Protein AF-A0A016UMA3-F1 (afdb_monomer_lite)

pLDDT: mean 76.03, std 26.47, range [27.45, 98.5]

Foldseek 3Di:
DPPVVVVVVVVVVVVVVVVLVVLLVLQVVVVPPDDDDDDDDDDDDDPPVVVVVVVVPPPPPPDDPDDQLVLLLVLQQQLLLLLLVPQAPDDPVRSPDDRRLDSDALVSAAADDLVPDSQDDPSNLVSLLVSCVSDDCSVVDDPVLNVQLSSLLSVLCQQLVQLVNCLVRNVVQCWRATSNRYIYRCVVHDDLLPDPPSCVVDPDPVSSVSSNSPRVVVSCSVPVGNVVSSVVVDDSSRSSVVSSVSSVVSSVVVVVVVVPPDDPPPDDDDDD

Radius of gyration: 23.43 Å; chains: 1; bounding box: 52×80×70 Å

Secondary structure (DSSP, 8-state):
--HHHHHHHHHHHHHHHHHHHHHHHHHHTTSS--------------TTHHHHHHHTT-----S----HHHHHHHHHHHHHHHHHHHHS---GGGSSSS--SS---GGG-EE--TTT--SS-HHHHHHHHHHHHTSTTGGGS-HHHHHHHHHHHHHHIIIIIHHHHIIIIIGGGTEEE-TTSEEEE-SSPPP-S-STTGGGGSSSHHHHHHHHHHHHHHHHHIIIIIHHHHHHT--HHHHHHHHHHHHHHHHHHHHHHHHTT-----------

Structure (mmCIF, N/CA/C/O backbone):
data_AF-A0A016UMA3-F1
#
_entry.id   AF-A0A016UMA3-F1
#
loop_
_atom_site.group_PDB
_atom_site.id
_atom_site.type_symbol
_atom_site.label_atom_id
_atom_site.label_alt_id
_atom_site.label_comp_id
_atom_site.label_asym_id
_atom_site.label_entity_id
_atom_site.label_seq_id
_atom_site.pdbx_PDB_ins_code
_atom_site.Cartn_x
_atom_site.Cartn_y
_atom_site.Cartn_z
_atom_site.occupancy
_atom_site.B_iso_or_equiv
_atom_site.auth_seq_id
_atom_site.auth_comp_id
_atom_site.auth_asym_id
_atom_site.auth_atom_id
_atom_site.pdbx_PDB_model_num
ATOM 1 N N . MET A 1 1 ? 31.384 5.275 41.771 1.00 42.62 1 MET A N 1
ATOM 2 C CA . MET A 1 1 ? 31.195 4.735 40.400 1.00 42.62 1 MET A CA 1
ATOM 3 C C . MET A 1 1 ? 29.735 4.432 40.003 1.00 42.62 1 MET A C 1
ATOM 5 O O . MET A 1 1 ? 29.511 4.098 38.849 1.00 42.62 1 MET A O 1
ATOM 9 N N . SER A 1 2 ? 28.726 4.598 40.877 1.00 45.66 2 SER A N 1
ATOM 10 C CA . SER A 1 2 ? 27.315 4.258 40.563 1.00 45.66 2 SER A CA 1
ATOM 11 C C . SER A 1 2 ? 26.520 5.372 39.838 1.00 45.66 2 SER A C 1
ATOM 13 O O . SER A 1 2 ? 25.690 5.102 38.975 1.00 45.66 2 SER A O 1
ATOM 15 N N . VAL A 1 3 ? 26.831 6.648 40.094 1.00 40.28 3 VAL A N 1
ATOM 16 C CA . VAL A 1 3 ? 26.036 7.798 39.600 1.00 40.28 3 VAL A CA 1
ATOM 17 C C . VAL A 1 3 ? 26.222 8.074 38.093 1.00 40.28 3 VAL A C 1
ATOM 19 O O . VAL A 1 3 ? 25.309 8.548 37.415 1.00 40.28 3 VAL A O 1
ATOM 22 N N . VAL A 1 4 ? 27.379 7.711 37.529 1.00 39.84 4 VAL A N 1
ATOM 23 C CA . VAL A 1 4 ? 27.706 7.945 36.106 1.00 39.84 4 VAL A CA 1
ATOM 24 C C . VAL A 1 4 ? 26.956 6.977 35.176 1.00 39.84 4 VAL A C 1
ATOM 26 O O . VAL A 1 4 ? 26.530 7.372 34.096 1.00 39.84 4 VAL A O 1
ATOM 29 N N . ARG A 1 5 ? 26.691 5.735 35.612 1.00 37.16 5 ARG A N 1
ATOM 30 C CA . ARG A 1 5 ? 25.906 4.760 34.825 1.00 37.16 5 ARG A CA 1
ATOM 31 C C . ARG A 1 5 ? 24.424 5.134 34.730 1.00 37.16 5 ARG A C 1
ATOM 33 O O . ARG A 1 5 ? 23.820 4.960 33.676 1.00 37.16 5 ARG A O 1
ATOM 40 N N . SER A 1 6 ? 23.853 5.699 35.796 1.00 38.19 6 SER A N 1
ATOM 41 C CA . SER A 1 6 ? 22.431 6.074 35.838 1.00 38.19 6 SER A CA 1
ATOM 42 C C . SER A 1 6 ? 22.106 7.249 34.899 1.00 38.19 6 SER A C 1
ATOM 44 O O . SER A 1 6 ? 21.105 7.242 34.185 1.00 38.19 6 SER A O 1
ATOM 46 N N . THR A 1 7 ? 23.013 8.226 34.796 1.00 38.81 7 THR A N 1
ATOM 47 C CA . THR A 1 7 ? 22.862 9.370 33.878 1.00 38.81 7 THR A CA 1
ATOM 48 C C . THR A 1 7 ? 23.084 8.999 32.407 1.00 38.81 7 THR A C 1
ATOM 50 O O . THR A 1 7 ? 22.496 9.624 31.524 1.00 38.81 7 THR A O 1
ATOM 53 N N . GLN A 1 8 ? 23.880 7.964 32.125 1.00 36.56 8 GLN A N 1
ATOM 54 C CA . GLN A 1 8 ? 24.120 7.460 30.770 1.00 36.56 8 GLN A CA 1
ATOM 55 C C . GLN A 1 8 ? 22.918 6.660 30.232 1.00 36.56 8 GLN A C 1
ATOM 57 O O . GLN A 1 8 ? 22.474 6.914 29.113 1.00 36.56 8 GLN A O 1
ATOM 62 N N . MET A 1 9 ? 22.301 5.824 31.076 1.00 33.78 9 MET A N 1
ATOM 63 C CA . MET A 1 9 ? 21.055 5.097 30.773 1.00 33.78 9 MET A CA 1
ATOM 64 C C . MET A 1 9 ? 19.867 6.043 30.521 1.00 33.78 9 MET A C 1
ATOM 66 O O . MET A 1 9 ? 19.073 5.836 29.600 1.00 33.78 9 MET A O 1
ATOM 70 N N . LEU A 1 10 ? 19.760 7.135 31.290 1.00 34.38 10 LEU A N 1
ATOM 71 C CA . LEU A 1 10 ? 18.706 8.140 31.102 1.00 34.38 10 LEU A CA 1
ATOM 72 C C . LEU A 1 10 ? 18.890 8.929 29.791 1.00 34.38 10 LEU A C 1
ATOM 74 O O . LEU A 1 10 ? 17.914 9.237 29.100 1.00 34.38 10 LEU A O 1
ATOM 78 N N . LYS A 1 11 ? 20.142 9.213 29.403 1.00 35.34 11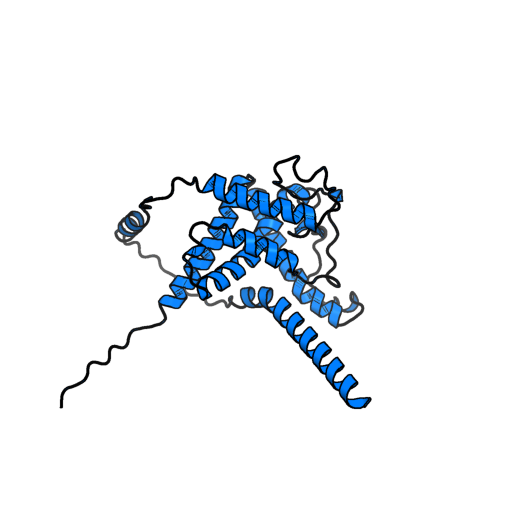 LYS A N 1
ATOM 79 C CA . LYS A 1 11 ? 20.474 9.860 28.122 1.00 35.34 11 LYS A CA 1
ATOM 80 C C . LYS A 1 11 ? 20.190 8.950 26.925 1.00 35.34 11 LYS A C 1
ATOM 82 O O . LYS A 1 11 ? 19.671 9.444 25.925 1.00 35.34 11 LYS A O 1
ATOM 87 N N . GLU A 1 12 ? 20.457 7.647 27.021 1.00 35.66 12 GLU A N 1
ATOM 88 C CA . GLU A 1 12 ? 20.112 6.674 25.970 1.00 35.66 12 GLU A CA 1
ATOM 89 C C . GLU A 1 12 ? 18.598 6.507 25.808 1.00 35.66 12 GLU A C 1
ATOM 91 O O . GLU A 1 12 ? 18.098 6.616 24.689 1.00 35.66 12 GLU A O 1
ATOM 96 N N . SER A 1 13 ? 17.851 6.395 26.911 1.00 30.11 13 SER A N 1
ATOM 97 C CA . SER A 1 13 ? 16.380 6.340 26.899 1.00 30.11 13 SER A CA 1
ATOM 98 C C . SER A 1 13 ? 15.750 7.596 26.274 1.00 30.11 13 SER A C 1
ATOM 100 O O . SER A 1 13 ? 14.848 7.514 25.435 1.00 30.11 13 SER A O 1
ATOM 102 N N . THR A 1 14 ? 16.292 8.780 26.581 1.00 32.16 14 THR A N 1
ATOM 103 C CA . THR A 1 14 ? 15.822 10.054 26.007 1.00 32.16 14 THR A CA 1
ATOM 104 C C . THR A 1 14 ? 16.167 10.179 24.515 1.00 32.16 14 THR A C 1
ATOM 106 O O . THR A 1 14 ? 15.365 10.679 23.724 1.00 32.16 14 THR A O 1
ATOM 109 N N . ARG A 1 15 ? 17.337 9.679 24.092 1.00 31.75 15 ARG A N 1
ATOM 110 C CA . ARG A 1 1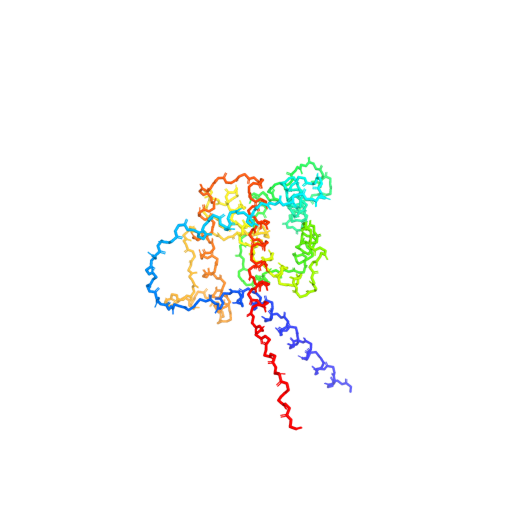5 ? 17.773 9.669 22.684 1.00 31.75 15 ARG A CA 1
ATOM 111 C C . ARG A 1 15 ? 16.980 8.662 21.844 1.00 31.75 15 ARG A C 1
ATOM 113 O O . ARG A 1 15 ? 16.715 8.920 20.671 1.00 31.75 15 ARG A O 1
ATOM 120 N N . GLN A 1 16 ? 16.560 7.553 22.448 1.00 33.19 16 GLN A N 1
ATOM 121 C CA . GLN A 1 16 ? 15.709 6.544 21.822 1.00 33.19 16 GLN A CA 1
ATOM 122 C C . GLN A 1 16 ? 14.257 7.029 21.698 1.00 33.19 16 GLN A C 1
ATOM 124 O O . GLN A 1 16 ? 13.662 6.856 20.636 1.00 33.19 16 GLN A O 1
ATOM 129 N N . ARG A 1 17 ? 13.735 7.757 22.701 1.00 31.14 17 ARG A N 1
ATOM 130 C CA . ARG A 1 17 ? 12.438 8.458 22.616 1.00 31.14 17 ARG A CA 1
ATOM 131 C C . ARG A 1 17 ? 12.413 9.536 21.526 1.00 31.14 17 ARG A C 1
ATOM 133 O O . ARG A 1 17 ? 11.465 9.563 20.749 1.00 31.14 17 ARG A O 1
ATOM 140 N N . ARG A 1 18 ? 13.466 10.358 21.392 1.00 30.45 18 ARG A N 1
ATOM 141 C CA . ARG A 1 18 ? 13.566 11.358 20.303 1.00 30.45 18 ARG A CA 1
ATOM 142 C C . ARG A 1 18 ? 13.592 10.713 18.908 1.00 30.45 18 ARG A C 1
ATOM 144 O O . ARG A 1 18 ? 12.832 11.118 18.043 1.00 30.45 18 ARG A O 1
ATOM 151 N N . ARG A 1 19 ? 14.343 9.618 18.722 1.00 32.72 19 ARG A N 1
ATOM 152 C CA . ARG A 1 19 ? 14.365 8.843 17.458 1.00 32.72 19 ARG A CA 1
ATOM 153 C C . ARG A 1 19 ? 13.052 8.120 17.121 1.00 32.72 19 ARG A C 1
ATOM 155 O O . ARG A 1 19 ? 12.904 7.647 15.993 1.00 32.72 19 ARG A O 1
ATOM 162 N N . SER A 1 20 ? 12.158 7.950 18.095 1.00 31.23 20 SER A N 1
ATOM 163 C CA . SER A 1 20 ? 10.817 7.387 17.895 1.00 31.23 20 SER A CA 1
ATOM 164 C C . SER A 1 20 ? 9.811 8.478 17.515 1.00 31.23 20 SER A C 1
ATOM 166 O O . SER A 1 20 ? 8.952 8.238 16.674 1.00 31.23 20 SER A O 1
ATOM 168 N N . ALA A 1 21 ? 9.960 9.685 18.075 1.00 30.83 21 ALA A N 1
ATOM 169 C CA . ALA A 1 21 ? 9.167 10.859 17.707 1.00 30.83 21 ALA A CA 1
ATOM 170 C C . ALA A 1 21 ? 9.443 11.314 16.259 1.00 30.83 21 ALA A C 1
ATOM 172 O O . ALA A 1 21 ? 8.498 11.511 15.500 1.00 30.83 21 ALA A O 1
ATOM 173 N N . ASP A 1 22 ? 10.712 11.333 15.834 1.00 30.27 22 ASP A N 1
ATOM 174 C CA . ASP A 1 22 ? 11.101 11.672 14.450 1.00 30.27 22 ASP A CA 1
ATOM 175 C C . ASP A 1 22 ? 10.595 10.645 13.409 1.00 30.27 22 ASP A C 1
ATOM 177 O O . ASP A 1 22 ? 10.436 10.954 12.232 1.00 30.27 22 ASP A O 1
ATOM 181 N N . ARG A 1 23 ? 10.313 9.397 13.821 1.00 37.78 23 ARG A N 1
ATOM 182 C CA . ARG A 1 23 ? 9.737 8.361 12.938 1.00 37.78 23 ARG A CA 1
ATOM 183 C C . ARG A 1 23 ? 8.236 8.509 12.732 1.00 37.78 23 ARG A C 1
ATOM 185 O O . ARG A 1 23 ? 7.739 8.141 11.673 1.00 37.78 23 ARG A O 1
ATOM 192 N N . CYS A 1 24 ? 7.533 9.045 13.727 1.00 31.95 24 CYS A N 1
ATOM 193 C CA . CYS A 1 24 ? 6.121 9.398 13.603 1.00 31.95 24 CYS A CA 1
ATOM 194 C C . CYS A 1 24 ? 5.944 10.689 12.774 1.00 31.95 24 CYS A C 1
ATOM 196 O O . CYS A 1 24 ? 4.949 10.841 12.063 1.00 31.95 24 CYS A O 1
ATOM 198 N N . SER A 1 25 ? 6.936 11.594 12.798 1.00 29.94 25 SER A N 1
ATOM 199 C CA . SER A 1 25 ? 6.887 12.849 12.031 1.00 29.94 25 SER A CA 1
ATOM 200 C C . SER A 1 25 ? 6.993 12.636 10.521 1.00 29.94 25 SER A C 1
ATOM 202 O O . SER A 1 25 ? 6.286 13.304 9.790 1.00 29.94 25 SER A O 1
ATOM 204 N N . LEU A 1 26 ? 7.749 11.649 10.028 1.00 38.94 26 LEU A N 1
ATOM 205 C CA . LEU A 1 26 ? 7.891 11.408 8.579 1.00 38.94 26 LEU A CA 1
ATOM 206 C C . LEU A 1 26 ? 6.560 11.155 7.842 1.00 38.94 26 LEU A C 1
ATOM 208 O O . LEU A 1 26 ? 6.465 11.443 6.653 1.00 38.94 26 LEU A O 1
ATOM 212 N N . VAL A 1 27 ? 5.539 10.644 8.540 1.00 38.94 27 VAL A N 1
ATOM 213 C CA . VAL A 1 27 ? 4.173 10.483 8.004 1.00 38.94 27 VAL A CA 1
ATOM 214 C C . VAL A 1 27 ? 3.323 11.735 8.256 1.00 38.94 27 VAL A C 1
ATOM 216 O O . VAL A 1 27 ? 2.443 12.055 7.467 1.00 38.94 27 VAL A O 1
ATOM 219 N N . SER A 1 28 ? 3.603 12.473 9.330 1.00 32.41 28 SER A N 1
ATOM 220 C CA . SER A 1 28 ? 2.869 13.683 9.726 1.00 32.41 28 SER A CA 1
ATOM 221 C C . SER A 1 28 ? 3.280 14.921 8.911 1.00 32.41 28 SER A C 1
ATOM 223 O O . SER A 1 28 ? 2.432 15.739 8.565 1.00 32.41 28 SER A O 1
ATOM 225 N N . ASP A 1 29 ? 4.557 15.028 8.540 1.00 32.69 29 ASP A N 1
ATOM 226 C CA . ASP A 1 29 ? 5.155 16.172 7.841 1.00 32.69 29 ASP A CA 1
ATOM 227 C C . ASP A 1 29 ? 4.730 16.237 6.363 1.00 32.69 29 ASP A C 1
ATOM 229 O O . ASP A 1 29 ? 4.748 17.302 5.756 1.00 32.69 29 ASP A O 1
ATOM 233 N N . VAL A 1 30 ? 4.273 15.118 5.788 1.00 40.06 30 VAL A N 1
ATOM 234 C CA . VAL A 1 30 ? 3.669 15.075 4.442 1.00 40.06 30 VAL A CA 1
ATOM 235 C C . VAL A 1 30 ? 2.216 15.581 4.459 1.00 40.06 30 VAL A C 1
ATOM 237 O O . VAL A 1 30 ? 1.686 15.986 3.430 1.00 40.06 30 VAL A O 1
ATOM 240 N N . HIS A 1 31 ? 1.565 15.608 5.626 1.00 37.47 31 HIS A N 1
ATOM 241 C CA . HIS A 1 31 ? 0.156 15.985 5.776 1.00 37.47 31 HIS A CA 1
ATOM 242 C C . HIS A 1 31 ? -0.067 17.423 6.277 1.00 37.47 31 HIS A C 1
ATOM 244 O O . HIS A 1 31 ? -1.215 17.831 6.429 1.00 37.47 31 HIS A O 1
ATOM 250 N N . ALA A 1 32 ? 0.994 18.204 6.512 1.00 27.45 32 ALA A N 1
ATOM 251 C CA . ALA A 1 32 ? 0.896 19.571 7.037 1.00 27.45 32 ALA A CA 1
ATOM 252 C C . ALA A 1 32 ? 0.706 20.673 5.967 1.00 27.45 32 ALA A C 1
ATOM 254 O O . ALA A 1 32 ? 0.585 21.841 6.325 1.00 27.45 32 ALA A O 1
ATOM 255 N N . SER A 1 33 ? 0.630 20.332 4.675 1.00 30.34 33 SER A N 1
ATOM 256 C CA . SER A 1 33 ? 0.339 21.289 3.593 1.00 30.34 33 SER A CA 1
ATOM 257 C C . SER A 1 33 ? -1.072 21.087 3.034 1.00 30.34 33 SER A C 1
ATOM 259 O O . SER A 1 33 ? -1.255 20.644 1.906 1.00 30.34 33 SER A O 1
ATOM 261 N N . SER A 1 34 ? -2.090 21.427 3.822 1.00 31.97 34 SER A N 1
ATOM 262 C CA . SER A 1 34 ? -3.376 21.848 3.258 1.00 31.97 34 SER A CA 1
ATOM 263 C C . SER A 1 34 ? -3.979 22.944 4.133 1.00 31.97 34 SER A C 1
ATOM 265 O O . SER A 1 34 ? -4.506 22.667 5.211 1.00 31.97 34 SER A O 1
ATOM 267 N N . SER A 1 35 ? -3.896 24.187 3.670 1.00 29.36 35 SER A N 1
ATOM 268 C CA . SER A 1 35 ? -4.746 25.274 4.145 1.00 29.36 35 SER A CA 1
ATOM 269 C C . SER A 1 35 ? -5.550 25.803 2.966 1.00 29.36 35 SER A C 1
ATOM 271 O O . SER A 1 35 ? -4.965 26.180 1.951 1.00 29.36 35 SER A O 1
ATOM 273 N N . ASP A 1 36 ? -6.870 25.801 3.136 1.00 29.70 36 ASP A N 1
ATOM 274 C CA . ASP A 1 36 ? -7.856 26.451 2.277 1.00 29.70 36 ASP A CA 1
ATOM 275 C C . ASP A 1 36 ? -7.521 27.927 2.033 1.00 29.70 36 ASP A C 1
ATOM 277 O O . ASP A 1 36 ? -7.176 28.668 2.957 1.00 29.70 36 ASP A O 1
ATOM 281 N N . GLY A 1 37 ? -7.706 28.349 0.786 1.00 28.50 37 GLY A N 1
ATOM 282 C CA . GLY A 1 37 ? -7.683 29.736 0.344 1.00 28.50 37 GLY A CA 1
ATOM 283 C C . GLY A 1 37 ? -8.243 29.808 -1.071 1.00 28.50 37 GLY A C 1
ATOM 284 O O . GLY A 1 37 ? -7.560 29.481 -2.031 1.00 28.50 37 GLY A O 1
ATOM 285 N N . SER A 1 38 ? -9.520 30.158 -1.168 1.00 37.84 38 SER A N 1
ATOM 286 C CA . SER A 1 38 ? -10.299 30.357 -2.388 1.00 37.84 38 SER A CA 1
ATOM 287 C C . SER A 1 38 ? -9.747 31.481 -3.268 1.00 37.84 38 SER A C 1
ATOM 289 O O . SER A 1 38 ? -9.711 32.620 -2.805 1.00 37.84 38 SER A O 1
ATOM 291 N N . GLU A 1 39 ? -9.455 31.199 -4.538 1.00 29.62 39 GLU A N 1
ATOM 292 C CA . GLU A 1 39 ? -9.439 32.205 -5.607 1.00 29.62 39 GLU A CA 1
ATOM 293 C C . GLU A 1 39 ? -10.075 31.607 -6.872 1.00 29.62 39 GLU A C 1
ATOM 295 O O . GLU A 1 39 ? -9.628 30.587 -7.400 1.00 29.62 39 GLU A O 1
ATOM 300 N N . ASP A 1 40 ? -11.171 32.226 -7.316 1.00 30.11 40 ASP A N 1
ATOM 301 C CA . ASP A 1 40 ? -11.872 31.908 -8.556 1.00 30.11 40 ASP A CA 1
ATOM 302 C C . ASP A 1 40 ? -10.940 32.115 -9.758 1.00 30.11 40 ASP A C 1
ATOM 304 O O . ASP A 1 40 ? -10.461 33.222 -10.009 1.00 30.11 40 ASP A O 1
ATOM 308 N N . MET A 1 41 ? -10.705 31.057 -10.534 1.00 30.91 41 MET A N 1
ATOM 309 C CA . MET A 1 41 ? -9.886 31.115 -11.742 1.00 30.91 41 MET A CA 1
ATOM 310 C C . MET A 1 41 ? -10.793 31.130 -12.978 1.00 30.91 41 MET A C 1
ATOM 312 O O . MET A 1 41 ? -11.319 30.100 -13.402 1.00 30.91 41 MET A O 1
ATOM 316 N N . LEU A 1 42 ? -10.985 32.318 -13.557 1.00 29.00 42 LEU A N 1
ATOM 317 C CA . LEU A 1 42 ? -11.594 32.484 -14.877 1.00 29.00 42 LEU A CA 1
ATOM 318 C C . LEU A 1 42 ? -10.646 31.919 -15.947 1.00 29.00 42 LEU A C 1
ATOM 320 O O . LEU A 1 42 ? -9.556 32.446 -16.166 1.00 29.00 42 LEU A O 1
ATOM 324 N N . CYS A 1 43 ? -11.073 30.865 -16.640 1.00 28.77 43 CYS A N 1
ATOM 325 C CA . CYS A 1 43 ? -10.352 30.307 -17.778 1.00 28.77 43 CYS A CA 1
ATOM 326 C C . CYS A 1 43 ? -10.508 31.223 -19.001 1.00 28.77 43 CYS A C 1
ATOM 328 O O . CYS A 1 43 ? -11.572 31.259 -19.618 1.00 28.77 43 CYS A O 1
ATOM 330 N N . HIS A 1 44 ? -9.445 31.933 -19.381 1.00 28.84 44 HIS A N 1
ATOM 331 C CA . HIS A 1 44 ? -9.323 32.470 -20.733 1.00 28.84 44 HIS A CA 1
ATOM 332 C C . HIS A 1 44 ? -8.570 31.463 -21.605 1.00 28.84 44 HIS A C 1
ATOM 334 O O . HIS A 1 44 ? -7.382 31.220 -21.417 1.00 28.84 44 HIS A O 1
ATOM 340 N N . GLU A 1 45 ? -9.290 30.871 -22.557 1.00 38.88 45 GLU A N 1
ATOM 341 C CA . GLU A 1 45 ? -8.726 30.049 -23.623 1.00 38.88 45 GLU A CA 1
ATOM 342 C C . GLU A 1 45 ? -7.891 30.919 -24.575 1.00 38.88 45 GLU A C 1
ATOM 344 O O . GLU A 1 45 ? -8.419 31.793 -25.264 1.00 38.88 45 GLU A O 1
ATOM 349 N N . THR A 1 46 ? -6.590 30.648 -24.664 1.00 32.19 46 THR A N 1
ATOM 350 C CA . THR A 1 46 ? -5.766 31.043 -25.813 1.00 32.19 46 THR A CA 1
ATOM 351 C C . THR A 1 46 ? -5.114 29.799 -26.408 1.00 32.19 46 THR A C 1
ATOM 353 O O . THR A 1 46 ? -4.149 29.227 -25.903 1.00 32.19 46 THR A O 1
ATOM 356 N N . SER A 1 47 ? -5.695 29.363 -27.524 1.00 46.09 47 SER A N 1
ATOM 357 C CA . SER A 1 47 ? -5.485 28.095 -28.233 1.00 46.09 47 SER A CA 1
ATOM 358 C C . SER A 1 47 ? -4.100 27.903 -28.879 1.00 46.09 47 SER A C 1
ATOM 360 O O . SER A 1 47 ? -3.956 27.106 -29.802 1.00 46.09 47 SER A O 1
ATOM 362 N N . THR A 1 48 ? -3.065 28.605 -28.414 1.00 39.56 48 THR A N 1
ATOM 363 C CA . THR A 1 48 ? -1.704 28.581 -28.982 1.00 39.56 48 THR A CA 1
ATOM 364 C C . THR A 1 48 ? -0.637 28.016 -28.041 1.00 39.56 48 THR A C 1
ATOM 366 O O . THR A 1 48 ? 0.365 27.499 -28.528 1.00 39.56 48 THR A O 1
ATOM 369 N N . GLU A 1 49 ? -0.841 28.011 -26.717 1.00 37.97 49 GLU A N 1
ATOM 370 C CA . GLU A 1 49 ? 0.136 27.426 -25.773 1.00 37.97 49 GLU A CA 1
ATOM 371 C C . GLU A 1 49 ? 0.060 25.892 -25.685 1.00 37.97 49 GLU A C 1
ATOM 373 O O . GLU A 1 49 ? 1.072 25.227 -25.459 1.00 37.97 49 GLU A O 1
ATOM 378 N N . SER A 1 50 ? -1.110 25.302 -25.958 1.00 42.53 50 SER A N 1
ATOM 379 C CA . SER A 1 50 ? -1.294 23.841 -25.925 1.00 42.53 50 SER A CA 1
ATOM 380 C C . SER A 1 50 ? -0.513 23.096 -27.017 1.00 42.53 50 SER A C 1
ATOM 382 O O . SER A 1 50 ? -0.100 21.958 -26.803 1.00 42.53 50 SER A O 1
ATOM 384 N N . ALA A 1 51 ? -0.251 23.727 -28.168 1.00 37.19 51 ALA A N 1
ATOM 385 C CA . ALA A 1 51 ? 0.501 23.095 -29.255 1.00 37.19 51 ALA A CA 1
ATOM 386 C C . ALA A 1 51 ? 2.005 22.978 -28.936 1.00 37.19 51 ALA A C 1
ATOM 388 O O . ALA A 1 51 ? 2.627 21.958 -29.230 1.00 37.19 51 ALA A O 1
ATOM 389 N N . LEU A 1 52 ? 2.577 23.982 -28.260 1.00 38.59 52 LEU A N 1
ATOM 390 C CA . LEU A 1 52 ? 3.996 24.003 -27.879 1.00 38.59 52 LEU A CA 1
ATOM 391 C C . LEU A 1 52 ? 4.297 23.126 -26.653 1.00 38.59 52 LEU A C 1
ATOM 393 O O . LEU A 1 52 ? 5.411 22.618 -26.511 1.00 38.59 52 LEU A O 1
ATOM 397 N N . ALA A 1 53 ? 3.307 22.904 -25.783 1.00 42.91 53 ALA A N 1
ATOM 398 C CA . ALA A 1 53 ? 3.417 21.939 -24.690 1.00 42.91 53 ALA A CA 1
ATOM 399 C C . ALA A 1 53 ? 3.464 20.487 -25.206 1.00 42.91 53 ALA A C 1
ATOM 401 O O . ALA A 1 53 ? 4.191 19.661 -24.653 1.00 42.91 53 ALA A O 1
ATOM 402 N N . TYR A 1 54 ? 2.756 20.191 -26.302 1.00 40.41 54 TYR A N 1
ATOM 403 C CA . TYR A 1 54 ? 2.727 18.855 -26.904 1.00 40.41 54 TYR A CA 1
ATOM 404 C C . TYR A 1 54 ? 4.058 18.485 -27.581 1.00 40.41 54 TYR A C 1
ATOM 406 O O . TYR A 1 54 ? 4.515 17.347 -27.481 1.00 40.41 54 TYR A O 1
ATOM 414 N N . GLU A 1 55 ? 4.743 19.452 -28.202 1.00 38.28 55 GLU A N 1
ATOM 415 C CA . GLU A 1 55 ? 6.059 19.226 -28.821 1.00 38.28 55 GLU A CA 1
ATOM 416 C C . GLU A 1 55 ? 7.186 18.990 -27.800 1.00 38.28 55 GLU A C 1
ATOM 418 O O . GLU A 1 55 ? 8.138 18.264 -28.093 1.00 38.28 55 GLU A O 1
ATOM 423 N N . ARG A 1 56 ? 7.072 19.521 -26.572 1.00 42.78 56 ARG A N 1
ATOM 424 C CA . ARG A 1 56 ? 8.035 19.246 -25.483 1.00 42.78 56 ARG A CA 1
ATOM 425 C C . ARG A 1 56 ? 7.878 17.865 -24.847 1.00 42.78 56 ARG A C 1
ATOM 427 O O . ARG A 1 56 ? 8.785 17.432 -24.142 1.00 42.78 56 ARG A O 1
ATOM 434 N N . LEU A 1 57 ? 6.770 17.173 -25.108 1.00 42.16 57 LEU A N 1
ATOM 435 C CA . LEU A 1 57 ? 6.487 15.834 -24.590 1.00 42.16 57 LEU A CA 1
ATOM 436 C C . LEU A 1 57 ? 6.827 14.711 -25.574 1.00 42.16 57 LEU A C 1
ATOM 438 O O . LEU A 1 57 ? 6.538 13.553 -25.280 1.00 42.16 57 LEU A O 1
ATOM 442 N N . GLN A 1 58 ? 7.473 14.995 -26.711 1.00 34.78 58 GLN A N 1
ATOM 443 C CA . GLN A 1 58 ? 8.050 13.915 -27.508 1.00 34.78 58 GLN A CA 1
ATOM 444 C C . GLN A 1 58 ? 9.257 13.324 -26.768 1.00 34.78 58 GLN A C 1
ATOM 446 O O . GLN A 1 58 ? 10.287 13.998 -26.640 1.00 34.78 58 GLN A O 1
ATOM 451 N N . PRO A 1 59 ? 9.193 12.063 -26.300 1.00 42.31 59 PRO A N 1
ATOM 452 C CA . PRO A 1 59 ? 10.357 11.428 -25.728 1.00 42.31 59 PRO A CA 1
ATOM 453 C C . PRO A 1 59 ? 11.315 11.181 -26.887 1.00 42.31 59 PRO A C 1
ATOM 455 O O . PRO A 1 59 ? 11.087 10.328 -27.746 1.00 42.31 59 PRO A O 1
ATOM 458 N N . ARG A 1 60 ? 12.424 11.919 -26.914 1.00 40.81 60 ARG A N 1
ATOM 459 C CA . ARG A 1 60 ? 13.617 11.467 -27.621 1.00 40.81 60 ARG A CA 1
ATOM 460 C C . ARG A 1 60 ? 14.087 10.199 -26.908 1.00 40.81 60 ARG A C 1
ATOM 462 O O . ARG A 1 60 ? 14.905 10.272 -25.995 1.00 40.81 60 ARG A O 1
ATOM 469 N N . ILE A 1 61 ? 13.534 9.046 -27.292 1.00 49.59 61 ILE A N 1
ATOM 470 C CA . ILE A 1 61 ? 13.992 7.724 -26.853 1.00 49.59 61 ILE A CA 1
ATOM 471 C C . ILE A 1 61 ? 15.364 7.494 -27.492 1.00 49.59 61 ILE A C 1
ATOM 473 O O . ILE A 1 61 ? 15.507 6.849 -28.524 1.00 49.59 61 ILE A O 1
ATOM 477 N N . PHE A 1 62 ? 16.390 8.091 -26.897 1.00 41.28 62 PHE A N 1
ATOM 478 C CA . PHE A 1 62 ? 17.780 7.806 -27.197 1.00 41.28 62 PHE A CA 1
ATOM 479 C C . PHE A 1 62 ? 18.349 6.999 -26.027 1.00 41.28 62 PHE A C 1
ATOM 481 O O . PHE A 1 62 ? 18.631 7.546 -24.965 1.00 41.28 62 PHE A O 1
ATOM 488 N N . GLY A 1 63 ? 18.536 5.692 -26.244 1.00 43.44 63 GLY A N 1
ATOM 489 C CA . GLY A 1 63 ? 19.657 4.972 -25.630 1.00 43.44 63 GLY A CA 1
ATOM 490 C C . GLY A 1 63 ? 19.390 3.871 -24.600 1.00 43.44 63 GLY A C 1
ATOM 491 O O . GLY A 1 63 ? 20.366 3.370 -24.053 1.00 43.44 63 GLY A O 1
ATOM 492 N N . SER A 1 64 ? 18.155 3.431 -24.338 1.00 49.53 64 SER A N 1
ATOM 493 C CA . SER A 1 64 ? 17.939 2.191 -23.568 1.00 49.53 64 SER A CA 1
ATOM 494 C C . SER A 1 64 ? 16.797 1.373 -24.167 1.00 49.53 64 SER A C 1
ATOM 496 O O . SER A 1 64 ? 15.663 1.836 -24.224 1.00 49.53 64 SER A O 1
ATOM 498 N N . THR A 1 65 ? 17.102 0.156 -24.610 1.00 56.38 65 THR A N 1
ATOM 499 C CA . THR A 1 65 ? 16.164 -0.845 -25.150 1.00 56.38 65 THR A CA 1
ATOM 500 C C . THR A 1 65 ? 15.353 -1.547 -24.054 1.00 56.38 65 THR A C 1
ATOM 502 O O . THR A 1 65 ? 14.952 -2.696 -24.225 1.00 56.38 65 THR A O 1
ATOM 505 N N . VAL A 1 66 ? 15.185 -0.917 -22.890 1.00 63.91 66 VAL A N 1
ATOM 506 C CA . VAL A 1 66 ? 14.461 -1.504 -21.763 1.00 63.91 66 VAL A CA 1
ATOM 507 C C . VAL A 1 66 ? 13.001 -1.106 -21.884 1.00 63.91 66 VAL A C 1
ATOM 509 O O . VAL A 1 66 ? 12.667 0.076 -21.822 1.00 63.91 66 VAL A O 1
ATOM 512 N N . ASP A 1 67 ? 12.143 -2.104 -22.069 1.00 82.94 67 ASP A N 1
ATOM 513 C CA . ASP A 1 67 ? 10.704 -1.916 -21.979 1.00 82.94 67 ASP A CA 1
ATOM 514 C C . ASP A 1 67 ? 10.344 -1.501 -20.540 1.00 82.94 67 ASP A C 1
ATOM 516 O O . ASP A 1 67 ? 10.664 -2.193 -19.567 1.00 82.94 67 ASP A O 1
ATOM 520 N N . VAL A 1 68 ? 9.731 -0.323 -20.415 1.00 89.81 68 VAL A N 1
ATOM 521 C CA . VAL A 1 68 ? 9.450 0.349 -19.139 1.00 89.81 68 VAL A CA 1
ATOM 522 C C . VAL A 1 68 ? 8.509 -0.491 -18.281 1.00 89.81 68 VAL A C 1
ATOM 524 O O . VAL A 1 68 ? 8.716 -0.618 -17.074 1.00 89.81 68 VAL A O 1
ATOM 527 N N . LEU A 1 69 ? 7.486 -1.089 -18.896 1.00 92.75 69 LEU A N 1
ATOM 528 C CA . LEU A 1 69 ? 6.470 -1.847 -18.173 1.00 92.75 69 LEU A CA 1
ATOM 529 C C . LEU A 1 69 ? 7.052 -3.125 -17.535 1.00 92.75 69 LEU A C 1
ATOM 531 O O . LEU A 1 69 ? 6.977 -3.246 -16.308 1.00 92.75 69 LEU A O 1
ATOM 535 N N . PRO A 1 70 ? 7.697 -4.042 -18.284 1.00 94.75 70 PRO A N 1
ATOM 536 C CA . PRO A 1 70 ? 8.338 -5.221 -17.711 1.00 94.75 70 PRO A CA 1
ATOM 537 C C . PRO A 1 70 ? 9.347 -4.884 -16.616 1.00 94.75 70 PRO A C 1
ATOM 539 O O . PRO A 1 70 ? 9.413 -5.594 -15.616 1.00 94.75 70 PRO A O 1
ATOM 542 N N . HIS A 1 71 ? 10.104 -3.792 -16.761 1.00 95.56 71 HIS A N 1
ATOM 543 C CA . HIS A 1 71 ? 11.059 -3.357 -15.742 1.00 95.56 71 HIS A CA 1
ATOM 544 C C . HIS A 1 71 ? 10.381 -3.087 -14.393 1.00 95.56 71 HIS A C 1
ATOM 546 O O . HIS A 1 71 ? 10.757 -3.675 -13.377 1.00 95.56 71 HIS A O 1
ATOM 552 N N . TYR A 1 72 ? 9.342 -2.249 -14.376 1.00 96.75 72 TYR A N 1
ATOM 553 C CA . TYR A 1 72 ? 8.641 -1.904 -13.136 1.00 96.75 72 TYR A CA 1
ATOM 554 C C . TYR A 1 72 ? 7.823 -3.063 -12.562 1.00 96.75 72 TYR A C 1
ATOM 556 O O . TYR A 1 72 ? 7.764 -3.219 -11.341 1.00 96.75 72 TYR A O 1
ATOM 564 N N . VAL A 1 73 ? 7.280 -3.930 -13.417 1.00 96.81 73 VAL A N 1
ATOM 565 C CA . VAL A 1 73 ? 6.629 -5.178 -12.994 1.00 96.81 73 VAL A CA 1
ATOM 566 C C . VAL A 1 73 ? 7.613 -6.082 -12.250 1.00 96.81 73 VAL A C 1
ATOM 568 O O . VAL A 1 73 ? 7.296 -6.579 -11.170 1.00 96.81 73 VAL A O 1
ATOM 571 N N . GLN A 1 74 ? 8.832 -6.261 -12.766 1.00 95.81 74 GLN A N 1
ATOM 572 C CA . GLN A 1 74 ? 9.848 -7.085 -12.102 1.00 95.81 74 GLN A CA 1
ATOM 573 C C . GLN A 1 74 ? 10.317 -6.489 -10.770 1.00 95.81 74 GLN A C 1
ATOM 575 O O . GLN A 1 74 ? 10.515 -7.228 -9.802 1.00 95.81 74 GLN A O 1
ATOM 580 N N . LEU A 1 75 ? 10.450 -5.162 -10.681 1.00 96.88 75 LEU A N 1
ATOM 581 C CA . LEU A 1 75 ? 10.754 -4.496 -9.411 1.00 96.88 75 LEU A CA 1
ATOM 582 C C . LEU A 1 75 ? 9.670 -4.744 -8.362 1.00 96.88 75 LEU A C 1
ATOM 584 O O . LEU A 1 75 ? 9.990 -5.020 -7.202 1.00 96.88 75 LEU A O 1
ATOM 588 N N . GLU A 1 76 ? 8.402 -4.676 -8.762 1.00 97.56 76 GLU A N 1
ATOM 589 C CA . GLU A 1 76 ? 7.285 -4.899 -7.850 1.00 97.56 76 GLU A CA 1
ATOM 590 C C . GLU A 1 76 ? 7.181 -6.371 -7.427 1.00 97.56 76 GLU A C 1
ATOM 592 O O . GLU A 1 76 ? 6.998 -6.647 -6.243 1.00 97.56 76 GLU A O 1
ATOM 597 N N . ILE A 1 77 ? 7.417 -7.328 -8.336 1.00 96.06 77 ILE A N 1
ATOM 598 C CA . ILE A 1 77 ? 7.520 -8.761 -7.996 1.00 96.06 77 ILE A CA 1
ATOM 599 C C . ILE A 1 77 ? 8.625 -8.989 -6.960 1.00 96.06 77 ILE A C 1
ATOM 601 O O . ILE A 1 77 ? 8.429 -9.706 -5.976 1.00 96.06 77 ILE A O 1
ATOM 605 N N . ALA A 1 78 ? 9.797 -8.379 -7.152 1.00 95.69 78 ALA A N 1
ATOM 606 C CA . ALA A 1 78 ? 10.903 -8.494 -6.208 1.00 95.69 78 ALA A CA 1
ATOM 607 C C . ALA A 1 78 ? 10.542 -7.909 -4.830 1.00 95.69 78 ALA A C 1
ATOM 609 O O . ALA A 1 78 ? 10.868 -8.507 -3.801 1.00 95.69 78 ALA A O 1
ATOM 610 N N . LEU A 1 79 ? 9.840 -6.773 -4.791 1.00 96.62 79 LEU A N 1
ATOM 611 C CA . LEU A 1 79 ? 9.364 -6.163 -3.549 1.00 96.62 79 LEU A CA 1
ATOM 612 C C . LEU A 1 79 ? 8.323 -7.045 -2.838 1.00 96.62 79 LEU A C 1
ATOM 614 O O . LEU A 1 79 ? 8.451 -7.296 -1.637 1.00 96.62 79 LEU A O 1
ATOM 618 N N . SER A 1 80 ? 7.344 -7.572 -3.572 1.00 95.69 80 SER A N 1
ATOM 619 C CA . SER A 1 80 ? 6.333 -8.503 -3.059 1.00 95.69 80 SER A CA 1
ATOM 620 C C . SER A 1 80 ? 6.960 -9.792 -2.522 1.00 95.69 80 SER A C 1
ATOM 622 O O . SER A 1 80 ? 6.618 -10.238 -1.429 1.00 95.69 80 SER A O 1
ATOM 624 N N . ASN A 1 81 ? 7.962 -10.353 -3.202 1.00 94.06 81 ASN A N 1
ATOM 625 C CA . ASN A 1 81 ? 8.709 -11.506 -2.693 1.00 94.06 81 ASN A CA 1
ATOM 626 C C . ASN A 1 81 ? 9.381 -11.223 -1.342 1.00 94.06 81 ASN A C 1
ATOM 628 O O . ASN A 1 81 ? 9.267 -12.023 -0.412 1.00 94.06 81 ASN A O 1
ATOM 632 N N . ARG A 1 82 ? 10.038 -10.067 -1.188 1.00 93.94 82 ARG A N 1
ATOM 633 C CA . ARG A 1 82 ? 10.660 -9.691 0.094 1.00 93.94 82 ARG A CA 1
ATOM 634 C C . ARG A 1 82 ? 9.622 -9.505 1.202 1.00 93.94 82 ARG A C 1
ATOM 636 O O . ARG A 1 82 ? 9.854 -9.939 2.328 1.00 93.94 82 ARG A O 1
ATOM 643 N N . ARG A 1 83 ? 8.463 -8.925 0.881 1.00 95.00 83 ARG A N 1
ATOM 644 C CA . ARG A 1 83 ? 7.331 -8.797 1.810 1.00 95.00 83 ARG A CA 1
ATOM 645 C C . ARG A 1 83 ? 6.794 -10.147 2.263 1.00 95.00 83 ARG A C 1
ATOM 647 O O . ARG A 1 83 ? 6.607 -10.337 3.460 1.00 95.00 83 ARG A O 1
ATOM 654 N N . LYS A 1 84 ? 6.611 -11.091 1.335 1.00 93.44 84 LYS A N 1
ATOM 655 C CA . LYS A 1 84 ? 6.211 -12.470 1.645 1.00 93.44 84 LYS A CA 1
ATOM 656 C C . LYS A 1 84 ? 7.183 -13.093 2.650 1.00 93.44 84 LYS A C 1
ATOM 658 O O . LYS A 1 84 ? 6.747 -13.598 3.676 1.00 93.44 84 LYS A O 1
ATOM 663 N N . ILE A 1 85 ? 8.491 -12.977 2.411 1.00 93.06 85 ILE A N 1
ATOM 664 C CA . ILE A 1 85 ? 9.535 -13.492 3.319 1.00 93.06 85 ILE A CA 1
ATOM 665 C C . ILE A 1 85 ? 9.485 -12.821 4.699 1.00 93.06 85 ILE A C 1
ATOM 667 O O . ILE A 1 85 ? 9.706 -13.478 5.710 1.00 93.06 85 ILE A O 1
ATOM 671 N N . MET A 1 86 ? 9.230 -11.514 4.751 1.00 93.62 86 MET A N 1
ATOM 672 C CA . MET A 1 86 ? 9.302 -10.744 5.993 1.00 93.62 86 MET A CA 1
ATOM 673 C C . MET A 1 86 ? 8.056 -10.881 6.875 1.00 93.62 86 MET A C 1
ATOM 675 O O . MET A 1 86 ? 8.161 -10.866 8.100 1.00 93.62 86 MET A O 1
ATOM 679 N N . TYR A 1 87 ? 6.877 -10.969 6.259 1.00 93.75 87 TYR A N 1
ATOM 680 C CA . TYR A 1 87 ? 5.594 -10.826 6.947 1.00 93.75 87 TYR A CA 1
ATOM 681 C C . TYR A 1 87 ? 4.778 -12.113 7.045 1.00 93.75 87 TYR A C 1
ATOM 683 O O . TYR A 1 87 ? 3.703 -12.098 7.642 1.00 93.75 87 TYR A O 1
ATOM 691 N N . THR A 1 88 ? 5.277 -13.218 6.494 1.00 91.62 88 THR A N 1
ATOM 692 C CA . THR A 1 88 ? 4.595 -14.516 6.525 1.00 91.62 88 THR A CA 1
ATOM 693 C C . THR A 1 88 ? 5.526 -15.619 7.018 1.00 91.62 88 THR A C 1
ATOM 695 O O . THR A 1 88 ? 6.745 -15.472 6.999 1.00 91.62 88 THR A O 1
ATOM 698 N N . ASP A 1 89 ? 4.950 -16.765 7.379 1.00 87.94 89 ASP A N 1
ATOM 699 C CA . ASP A 1 89 ? 5.693 -17.979 7.743 1.00 87.94 89 ASP A CA 1
ATOM 700 C C . ASP A 1 89 ? 6.065 -18.836 6.513 1.00 87.94 89 ASP A C 1
ATOM 702 O O . ASP A 1 89 ? 6.079 -20.072 6.569 1.00 87.94 89 ASP A O 1
ATOM 706 N N . VAL A 1 90 ? 6.323 -18.196 5.364 1.00 88.56 90 VAL A N 1
ATOM 707 C CA . VAL A 1 90 ? 6.711 -18.889 4.127 1.00 88.56 90 VAL A CA 1
ATOM 708 C C . VAL A 1 90 ? 7.976 -19.724 4.351 1.00 88.56 90 VAL A C 1
ATOM 710 O O . VAL A 1 90 ? 8.972 -19.273 4.919 1.00 88.56 90 VAL A O 1
ATOM 713 N N . LYS A 1 91 ? 7.955 -20.976 3.888 1.00 88.25 91 LYS A N 1
ATOM 714 C CA . LYS A 1 91 ? 9.094 -21.889 4.029 1.00 88.25 91 LYS A CA 1
ATOM 715 C C . LYS A 1 91 ? 10.075 -21.685 2.880 1.00 88.25 91 LYS A C 1
ATOM 717 O O . LYS A 1 91 ? 9.666 -21.418 1.757 1.00 88.25 91 LYS A O 1
ATOM 722 N N . MET A 1 92 ? 11.365 -21.919 3.136 1.00 85.94 92 MET A N 1
ATOM 723 C CA . MET A 1 92 ? 12.438 -21.767 2.133 1.00 85.94 92 MET A CA 1
ATOM 724 C C . MET A 1 92 ? 12.169 -22.502 0.811 1.00 85.94 92 MET A C 1
ATOM 726 O O . MET A 1 92 ? 12.507 -21.997 -0.254 1.00 85.94 92 MET A O 1
ATOM 730 N N . LYS A 1 93 ? 11.534 -23.679 0.867 1.00 86.31 93 LYS A N 1
ATOM 731 C CA . LYS A 1 93 ? 11.179 -24.464 -0.327 1.00 86.31 93 LYS A CA 1
ATOM 732 C C . LYS A 1 93 ? 10.167 -23.766 -1.253 1.00 86.31 93 LYS A C 1
ATOM 734 O O . LYS A 1 93 ? 10.111 -24.098 -2.428 1.00 86.31 93 LYS A O 1
ATOM 739 N N . ASP A 1 94 ? 9.410 -22.802 -0.730 1.00 82.94 94 ASP A N 1
ATOM 740 C CA . ASP A 1 94 ? 8.308 -22.114 -1.410 1.00 82.94 94 ASP A CA 1
ATOM 741 C C . ASP A 1 94 ? 8.712 -20.681 -1.841 1.00 82.94 94 ASP A C 1
ATOM 743 O O . ASP A 1 94 ? 7.862 -19.837 -2.134 1.00 82.94 94 ASP A O 1
ATOM 747 N N . PHE A 1 95 ? 10.018 -20.369 -1.840 1.00 81.38 95 PHE A N 1
ATOM 748 C CA . PHE A 1 95 ? 10.538 -19.038 -2.192 1.00 81.38 95 PHE A CA 1
ATOM 749 C C . PHE A 1 95 ? 10.509 -18.748 -3.698 1.00 81.38 95 PHE A C 1
ATOM 751 O O . PHE A 1 95 ? 10.436 -17.585 -4.080 1.00 81.38 95 PHE A O 1
ATOM 758 N N . TYR A 1 96 ? 10.571 -19.780 -4.545 1.00 78.19 96 TYR A N 1
ATOM 759 C CA . TYR A 1 96 ? 10.784 -19.636 -5.994 1.00 78.19 96 TYR A CA 1
ATOM 760 C C . TYR A 1 96 ? 9.687 -20.283 -6.852 1.00 78.19 96 TYR A C 1
ATOM 762 O O . TYR A 1 96 ? 9.923 -20.566 -8.023 1.00 78.19 96 TYR A O 1
ATOM 770 N N . THR A 1 97 ? 8.516 -20.577 -6.283 1.00 70.44 97 THR A N 1
ATOM 771 C CA . THR A 1 97 ? 7.474 -21.347 -6.980 1.00 70.44 97 THR A CA 1
ATOM 772 C C . THR A 1 97 ? 6.603 -20.514 -7.914 1.00 70.44 97 THR A C 1
ATOM 774 O O . THR A 1 97 ? 6.266 -21.011 -8.981 1.00 70.44 97 THR A O 1
ATOM 777 N N . ASP A 1 98 ? 6.284 -19.260 -7.569 1.00 73.69 98 ASP A N 1
ATOM 778 C CA . ASP A 1 98 ? 5.295 -18.459 -8.304 1.00 73.69 98 ASP A CA 1
ATOM 779 C C . ASP A 1 98 ? 5.688 -16.983 -8.428 1.00 73.69 98 ASP A C 1
ATOM 781 O O . ASP A 1 98 ? 6.404 -16.424 -7.588 1.00 73.69 98 ASP A O 1
ATOM 785 N N . THR A 1 99 ? 5.159 -16.320 -9.459 1.00 83.81 99 THR A N 1
ATOM 786 C CA . THR A 1 99 ? 5.216 -14.861 -9.575 1.00 83.81 99 THR A CA 1
ATOM 787 C C . THR A 1 99 ? 4.405 -14.224 -8.448 1.00 83.81 99 THR A C 1
ATOM 789 O O . THR A 1 99 ? 3.181 -14.322 -8.396 1.00 83.81 99 THR A O 1
ATOM 792 N N . CYS A 1 100 ? 5.096 -13.544 -7.537 1.00 87.69 100 CYS A N 1
ATOM 793 C CA . CYS A 1 100 ? 4.485 -12.940 -6.360 1.00 87.69 100 CYS A CA 1
ATOM 794 C C . CYS A 1 100 ? 3.825 -11.595 -6.700 1.00 87.69 100 CYS A C 1
ATOM 796 O O . CYS A 1 100 ? 4.444 -10.540 -6.568 1.00 87.69 100 CYS A O 1
ATOM 798 N N . GLN A 1 101 ? 2.570 -11.636 -7.155 1.00 93.75 101 GLN A N 1
ATOM 799 C CA . GLN A 1 101 ? 1.765 -10.429 -7.394 1.00 93.75 101 GLN A CA 1
ATOM 800 C C . GLN A 1 101 ? 1.100 -9.919 -6.110 1.00 93.75 101 GLN A C 1
ATOM 802 O O . GLN A 1 101 ? 1.062 -8.718 -5.855 1.00 93.75 101 GLN A O 1
ATOM 807 N N . VAL A 1 102 ? 0.612 -10.840 -5.277 1.00 94.44 102 VAL A N 1
ATOM 808 C CA . VAL A 1 102 ? 0.040 -10.559 -3.956 1.00 94.44 102 VAL A CA 1
ATOM 809 C C . VAL A 1 102 ? 0.797 -11.420 -2.940 1.00 94.44 102 VAL A C 1
ATOM 811 O O . VAL A 1 102 ? 0.772 -12.643 -3.054 1.00 94.44 102 VAL A O 1
ATOM 814 N N . PRO A 1 103 ? 1.509 -10.825 -1.968 1.00 93.75 103 PRO A N 1
ATOM 815 C CA . PRO A 1 103 ? 2.442 -11.573 -1.124 1.00 93.75 103 PRO A CA 1
ATOM 816 C C . PRO A 1 103 ? 1.799 -12.334 0.035 1.00 93.75 103 PRO A C 1
ATOM 818 O O . PRO A 1 103 ? 2.513 -13.050 0.737 1.00 93.75 103 PRO A O 1
ATOM 821 N N . TYR A 1 104 ? 0.499 -12.152 0.269 1.00 94.62 104 TYR A N 1
ATOM 822 C CA . TYR A 1 104 ? -0.194 -12.637 1.460 1.00 94.62 104 TYR A CA 1
ATOM 823 C C . TYR A 1 104 ? -1.453 -13.411 1.094 1.00 94.62 104 TYR A C 1
ATOM 825 O O . TYR A 1 104 ? -2.184 -13.018 0.186 1.00 94.62 104 TYR A O 1
ATOM 833 N N . ASP A 1 105 ? -1.757 -14.419 1.900 1.00 92.94 105 ASP A N 1
ATOM 834 C CA . ASP A 1 105 ? -3.071 -15.048 1.951 1.00 92.94 105 ASP A CA 1
ATOM 835 C C . ASP A 1 105 ? -3.942 -14.411 3.039 1.00 92.94 105 ASP A C 1
ATOM 837 O O . ASP A 1 105 ? -3.445 -13.916 4.054 1.00 92.94 105 ASP A O 1
ATOM 841 N N . VAL A 1 106 ? -5.268 -14.499 2.891 1.00 93.62 106 VAL A N 1
ATOM 842 C CA . VAL A 1 106 ? -6.227 -13.978 3.886 1.00 93.62 106 VAL A CA 1
ATOM 843 C C . VAL A 1 106 ? -5.975 -14.562 5.283 1.00 93.62 106 VAL A C 1
ATOM 845 O O . VAL A 1 106 ? -6.109 -13.852 6.278 1.00 93.62 106 VAL A O 1
ATOM 848 N N . SER A 1 107 ? -5.564 -15.832 5.373 1.00 93.56 107 SER A N 1
ATOM 849 C CA . SER A 1 107 ? -5.246 -16.504 6.642 1.00 93.56 107 SER A CA 1
ATOM 850 C C . SER A 1 107 ? -3.971 -15.996 7.317 1.00 93.56 107 SER A C 1
ATOM 852 O O . SER A 1 107 ? -3.768 -16.265 8.497 1.00 93.56 107 SER A O 1
ATOM 854 N N . GLN A 1 108 ? -3.103 -15.298 6.582 1.00 94.38 108 GLN A N 1
ATOM 855 C CA . GLN A 1 108 ? -1.860 -14.721 7.099 1.00 94.38 108 GLN A CA 1
ATOM 856 C C . GLN A 1 108 ? -2.055 -13.283 7.596 1.00 94.38 108 GLN A C 1
ATOM 858 O O . GLN A 1 108 ? -1.158 -12.722 8.226 1.00 94.38 108 GLN A O 1
ATOM 863 N N . LEU A 1 109 ? -3.216 -12.675 7.326 1.00 96.19 109 LEU A N 1
ATOM 864 C CA . LEU A 1 109 ? -3.494 -11.305 7.727 1.00 96.19 109 LEU A CA 1
ATOM 865 C C . LEU A 1 109 ? -3.737 -11.198 9.235 1.00 96.19 109 LEU A C 1
ATOM 867 O O . LEU A 1 109 ? -4.482 -11.979 9.827 1.00 96.19 109 LEU A O 1
ATOM 871 N N . ARG A 1 110 ? -3.154 -10.170 9.853 1.00 95.75 110 ARG A N 1
ATOM 872 C CA . ARG A 1 110 ? -3.281 -9.890 11.291 1.00 95.75 110 ARG A CA 1
ATOM 873 C C . ARG A 1 110 ? -4.067 -8.614 11.521 1.00 95.75 110 ARG A C 1
ATOM 875 O O . ARG A 1 110 ? -3.914 -7.650 10.782 1.00 95.75 110 ARG A O 1
ATOM 882 N N . GLN A 1 111 ? -4.902 -8.569 12.549 1.00 96.12 111 GLN A N 1
ATOM 883 C CA . GLN A 1 111 ? -5.605 -7.330 12.856 1.00 96.12 111 GLN A CA 1
ATOM 884 C C . GLN A 1 111 ? -4.611 -6.267 13.341 1.00 96.12 111 GLN A C 1
ATOM 886 O O . GLN A 1 111 ? -3.760 -6.542 14.184 1.00 96.12 111 GLN A O 1
ATOM 891 N N . PHE A 1 112 ? -4.731 -5.058 12.800 1.00 95.31 112 PHE A N 1
ATOM 892 C CA . PHE A 1 112 ? -3.935 -3.905 13.188 1.00 95.31 112 PHE A CA 1
ATOM 893 C C . PHE A 1 112 ? -4.112 -3.593 14.672 1.00 95.31 112 PHE A C 1
ATOM 895 O O . PHE A 1 112 ? -5.235 -3.406 15.149 1.00 95.31 112 PHE A O 1
ATOM 902 N N . ASP A 1 113 ? -2.989 -3.449 15.369 1.00 93.38 113 ASP A N 1
ATOM 903 C CA . ASP A 1 113 ? -2.951 -3.004 16.753 1.00 93.38 113 ASP A CA 1
ATOM 904 C C . ASP A 1 113 ? -2.222 -1.660 16.860 1.00 93.38 113 ASP A C 1
ATOM 906 O O . ASP A 1 113 ? -0.997 -1.559 16.744 1.00 93.38 113 ASP A O 1
ATOM 910 N N . TYR A 1 114 ? -2.983 -0.599 17.129 1.00 92.00 114 TYR A N 1
ATOM 911 C CA . TYR A 1 114 ? -2.441 0.748 17.276 1.00 92.00 114 TYR A CA 1
ATOM 912 C C . TYR A 1 114 ? -1.433 0.856 18.431 1.00 92.00 114 TYR A C 1
ATOM 914 O O . TYR A 1 114 ? -0.518 1.680 18.353 1.00 92.00 114 TYR A O 1
ATOM 922 N N . ARG A 1 115 ? -1.533 0.024 19.479 1.00 90.12 115 ARG A N 1
ATOM 923 C CA . ARG A 1 115 ? -0.593 0.052 20.611 1.00 90.12 115 ARG A CA 1
ATOM 924 C C . ARG A 1 115 ? 0.795 -0.393 20.175 1.00 90.12 115 ARG A C 1
ATOM 926 O O . ARG A 1 115 ? 1.775 0.291 20.472 1.00 90.12 115 ARG A O 1
ATOM 933 N N . HIS A 1 116 ? 0.864 -1.437 19.357 1.00 87.88 116 HIS A N 1
ATOM 934 C CA . HIS A 1 116 ? 2.113 -1.999 18.838 1.00 87.88 116 HIS A CA 1
ATOM 935 C C . HIS A 1 116 ? 2.495 -1.492 17.439 1.00 87.88 116 HIS A C 1
ATOM 937 O O . HIS A 1 116 ? 3.536 -1.876 16.909 1.00 87.88 116 HIS A O 1
ATOM 943 N N . SER A 1 117 ? 1.720 -0.573 16.862 1.00 84.00 117 SER A N 1
ATOM 944 C CA . SER A 1 117 ? 2.047 0.073 15.590 1.00 84.00 117 SER A CA 1
ATOM 945 C C . SER A 1 117 ? 3.282 0.973 15.695 1.00 84.00 117 SER A C 1
ATOM 947 O O . SER A 1 117 ? 3.357 1.843 16.571 1.00 84.00 117 SER A O 1
ATOM 949 N N . HIS A 1 118 ? 4.231 0.776 14.776 1.00 78.31 118 HIS A N 1
ATOM 950 C CA . HIS A 1 118 ? 5.468 1.560 14.651 1.00 78.31 118 HIS A CA 1
ATOM 951 C C . HIS A 1 118 ? 5.654 2.177 13.254 1.00 78.31 118 HIS A C 1
ATOM 953 O O . HIS A 1 118 ? 6.719 2.722 12.965 1.00 78.31 118 HIS A O 1
ATOM 959 N N . GLY A 1 119 ? 4.629 2.116 12.394 1.00 83.44 119 GLY A N 1
ATOM 960 C CA . GLY A 1 119 ? 4.754 2.506 10.989 1.00 83.44 119 GLY A CA 1
ATOM 961 C C . GLY A 1 119 ? 5.839 1.691 10.279 1.00 83.44 119 GLY A C 1
ATOM 962 O O . GLY A 1 119 ? 5.953 0.488 10.502 1.00 83.44 119 GLY A O 1
ATOM 963 N N . PHE A 1 120 ? 6.645 2.360 9.453 1.00 88.06 120 PHE A N 1
ATOM 964 C CA . PHE A 1 120 ? 7.790 1.749 8.780 1.00 88.06 120 PHE A CA 1
ATOM 965 C C . PHE A 1 120 ? 8.874 1.322 9.777 1.00 88.06 120 PHE A C 1
ATOM 967 O O . PHE A 1 120 ? 9.418 2.134 10.537 1.00 88.06 120 PHE A O 1
ATOM 974 N N . VAL A 1 121 ? 9.251 0.047 9.724 1.00 91.69 121 VAL A N 1
ATOM 975 C CA . VAL A 1 121 ? 10.368 -0.505 10.494 1.00 91.69 121 VAL A CA 1
ATOM 976 C C . VAL A 1 121 ? 11.600 -0.699 9.606 1.00 91.69 121 VAL A C 1
ATOM 978 O O . VAL A 1 121 ? 11.595 -0.449 8.403 1.00 91.69 121 VAL A O 1
ATOM 981 N N . ARG A 1 122 ? 12.737 -1.081 10.206 1.00 93.12 122 ARG A N 1
ATOM 982 C CA . ARG A 1 122 ? 14.043 -1.060 9.519 1.00 93.12 122 ARG A CA 1
ATOM 983 C C . ARG A 1 122 ? 14.064 -1.889 8.233 1.00 93.12 122 ARG A C 1
ATOM 985 O O . ARG A 1 122 ? 14.681 -1.459 7.265 1.00 93.12 122 ARG A O 1
ATOM 992 N N . HIS A 1 123 ? 13.432 -3.059 8.234 1.00 94.25 123 HIS A N 1
ATOM 993 C CA . HIS A 1 123 ? 13.412 -3.919 7.056 1.00 94.25 123 HIS A CA 1
ATOM 994 C C . HIS A 1 123 ? 12.574 -3.337 5.917 1.00 94.25 123 HIS A C 1
ATOM 996 O O . HIS A 1 123 ? 12.953 -3.516 4.766 1.00 94.25 123 HIS A O 1
ATOM 1002 N N . ASP A 1 124 ? 11.520 -2.573 6.209 1.00 95.00 124 ASP A N 1
ATOM 1003 C CA . ASP A 1 124 ? 10.754 -1.896 5.163 1.00 95.00 124 ASP A CA 1
ATOM 1004 C C . ASP A 1 124 ? 11.598 -0.869 4.429 1.00 95.00 124 ASP A C 1
ATOM 1006 O O . ASP A 1 124 ? 11.598 -0.824 3.203 1.00 95.00 124 ASP A O 1
ATOM 1010 N N . PHE A 1 125 ? 12.383 -0.089 5.178 1.00 96.19 125 PHE A N 1
ATOM 1011 C CA . PHE A 1 125 ? 13.301 0.865 4.573 1.00 96.19 125 PHE A CA 1
ATOM 1012 C C . PHE A 1 125 ? 14.340 0.172 3.695 1.00 96.19 125 PHE A C 1
ATOM 1014 O O . PHE A 1 125 ? 14.685 0.717 2.658 1.00 96.19 125 PHE A O 1
ATOM 1021 N N . ILE A 1 126 ? 14.820 -1.018 4.071 1.00 96.69 126 ILE A N 1
ATOM 1022 C CA . ILE A 1 126 ? 15.757 -1.791 3.241 1.00 96.69 126 ILE A CA 1
ATOM 1023 C C . ILE A 1 126 ? 15.067 -2.250 1.951 1.00 96.69 126 ILE A C 1
ATOM 1025 O O . ILE A 1 126 ? 15.590 -2.014 0.866 1.00 96.69 126 ILE A O 1
ATOM 1029 N N . MET A 1 127 ? 13.872 -2.841 2.052 1.00 96.88 127 MET A N 1
ATOM 1030 C CA . MET A 1 127 ? 13.114 -3.304 0.884 1.00 96.88 127 MET A CA 1
ATOM 1031 C C . MET A 1 127 ? 12.796 -2.159 -0.085 1.00 96.88 127 MET A C 1
ATOM 1033 O O . MET A 1 127 ? 12.971 -2.310 -1.294 1.00 96.88 127 MET A O 1
ATOM 1037 N N . LEU A 1 128 ? 12.370 -1.008 0.441 1.00 97.19 128 LEU A N 1
ATOM 1038 C CA . LEU A 1 128 ? 12.083 0.178 -0.362 1.00 97.19 128 LEU A CA 1
ATOM 1039 C C . LEU A 1 128 ? 13.342 0.855 -0.893 1.00 97.19 128 LEU A C 1
ATOM 1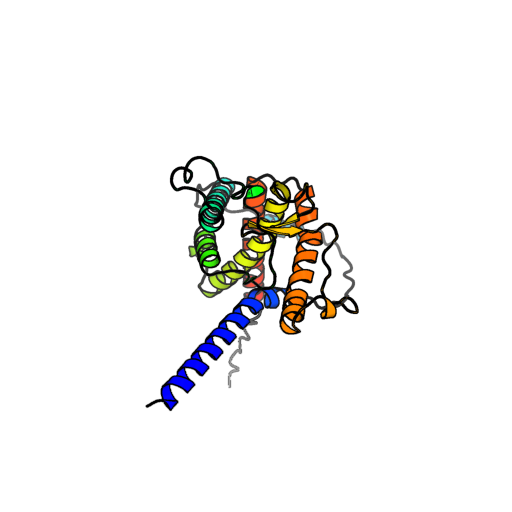041 O O . LEU A 1 128 ? 13.300 1.445 -1.968 1.00 97.19 128 LEU A O 1
ATOM 1045 N N . TYR A 1 129 ? 14.461 0.771 -0.175 1.00 96.94 129 TYR A N 1
ATOM 1046 C CA . TYR A 1 129 ? 15.735 1.309 -0.642 1.00 96.94 129 TYR A CA 1
ATOM 1047 C C . TYR A 1 129 ? 16.200 0.541 -1.877 1.00 96.94 129 TYR A C 1
ATOM 1049 O O . TYR A 1 129 ? 16.534 1.152 -2.890 1.00 96.94 129 TYR A O 1
ATOM 1057 N N . ASP A 1 130 ? 16.127 -0.789 -1.834 1.00 96.94 130 ASP A N 1
ATOM 1058 C CA . ASP A 1 130 ? 16.420 -1.642 -2.986 1.00 96.94 130 ASP A CA 1
ATOM 1059 C C . ASP A 1 130 ? 15.439 -1.398 -4.140 1.00 96.94 130 ASP A C 1
ATOM 1061 O O . ASP A 1 130 ? 15.858 -1.337 -5.293 1.00 96.94 130 ASP A O 1
ATOM 1065 N N . PHE A 1 131 ? 14.146 -1.226 -3.838 1.00 97.69 131 PHE A N 1
ATOM 1066 C CA . PHE A 1 131 ? 13.128 -0.884 -4.834 1.00 97.69 131 PHE A CA 1
ATOM 1067 C C . PHE A 1 131 ? 13.461 0.435 -5.544 1.00 97.69 131 PHE A C 1
ATOM 1069 O O . PHE A 1 131 ? 13.515 0.459 -6.768 1.00 97.69 131 PHE A O 1
ATOM 1076 N N . CYS A 1 132 ? 13.774 1.501 -4.795 1.00 96.88 132 CYS A N 1
ATOM 1077 C CA . CYS A 1 132 ? 14.138 2.808 -5.354 1.00 96.88 132 CYS A CA 1
ATOM 1078 C C . CYS A 1 132 ? 15.422 2.752 -6.186 1.00 96.88 132 CYS A C 1
ATOM 1080 O O . CYS A 1 132 ? 15.467 3.334 -7.263 1.00 96.88 132 CYS A O 1
ATOM 1082 N N . ASN A 1 133 ? 16.448 2.022 -5.735 1.00 95.69 133 ASN A N 1
ATOM 1083 C CA . ASN A 1 133 ? 17.683 1.854 -6.510 1.00 95.69 133 ASN A CA 1
ATOM 1084 C C . ASN A 1 133 ? 17.464 1.137 -7.850 1.00 95.69 133 ASN A C 1
ATOM 1086 O O . ASN A 1 133 ? 18.302 1.253 -8.739 1.00 95.69 133 ASN A O 1
ATOM 1090 N N . GLY A 1 134 ? 16.357 0.406 -7.999 1.00 95.50 134 GLY A N 1
ATOM 1091 C CA . GLY A 1 134 ? 15.962 -0.206 -9.259 1.00 95.50 134 GLY A CA 1
ATOM 1092 C C . GLY A 1 134 ? 15.304 0.754 -10.252 1.00 95.50 134 GLY A C 1
ATOM 1093 O O . GLY A 1 134 ? 15.139 0.383 -11.411 1.00 95.50 134 GLY A O 1
ATOM 1094 N N . PHE A 1 135 ? 14.911 1.969 -9.852 1.00 95.69 135 PHE A N 1
ATOM 1095 C CA . PHE A 1 135 ? 14.234 2.901 -10.760 1.00 95.69 135 PHE A CA 1
ATOM 1096 C C . PHE A 1 135 ? 15.161 3.349 -11.893 1.00 95.69 135 PHE A C 1
ATOM 1098 O O . PHE A 1 135 ? 16.336 3.654 -11.686 1.00 95.69 135 PHE A O 1
ATOM 1105 N N . MET A 1 136 ? 14.612 3.422 -13.107 1.00 91.75 136 MET A N 1
ATOM 1106 C CA . MET A 1 136 ? 15.352 3.866 -14.291 1.00 91.75 136 MET A CA 1
ATOM 1107 C C . MET A 1 136 ? 15.884 5.287 -14.083 1.00 91.75 136 MET A C 1
ATOM 1109 O O . MET A 1 136 ? 15.117 6.156 -13.699 1.00 91.75 136 MET A O 1
ATOM 1113 N N . ASN A 1 137 ? 17.162 5.550 -14.367 1.00 88.56 137 ASN A N 1
ATOM 1114 C CA . ASN A 1 137 ? 17.823 6.848 -14.143 1.00 88.56 137 ASN A CA 1
ATOM 1115 C C . ASN A 1 137 ? 17.919 7.309 -12.674 1.00 88.56 137 ASN A C 1
ATOM 1117 O O . ASN A 1 137 ? 18.371 8.429 -12.427 1.00 88.56 137 ASN A O 1
ATOM 1121 N N . PHE A 1 138 ? 17.547 6.486 -11.686 1.00 92.19 138 PHE A N 1
ATOM 1122 C CA . PHE A 1 138 ? 17.679 6.859 -10.273 1.00 92.19 138 PHE A CA 1
ATOM 1123 C C . PHE A 1 138 ? 19.133 7.160 -9.893 1.00 92.19 138 PHE A C 1
ATOM 1125 O O . PHE A 1 138 ? 19.406 8.041 -9.080 1.00 92.19 138 PHE A O 1
ATOM 1132 N N . ASP A 1 139 ? 20.092 6.473 -10.510 1.00 91.69 139 ASP A N 1
ATOM 1133 C CA . ASP A 1 139 ? 21.527 6.685 -10.340 1.00 91.69 139 ASP A CA 1
ATOM 1134 C C . ASP A 1 139 ? 21.965 8.120 -10.680 1.00 91.69 139 ASP A C 1
ATOM 1136 O O . ASP A 1 139 ? 22.851 8.645 -9.997 1.00 91.69 139 ASP A O 1
ATOM 1140 N N . ARG A 1 140 ? 21.281 8.771 -11.630 1.00 90.75 140 ARG A N 1
ATOM 1141 C CA . ARG A 1 140 ? 21.567 10.133 -12.111 1.00 90.75 140 ARG A CA 1
ATOM 1142 C C . ARG A 1 140 ? 21.125 11.227 -11.140 1.00 90.75 140 ARG A C 1
ATOM 1144 O O . ARG A 1 140 ? 21.617 12.347 -11.238 1.00 90.75 140 ARG A O 1
ATOM 1151 N N . LEU A 1 141 ? 20.245 10.903 -10.194 1.00 90.75 141 LEU A N 1
ATOM 1152 C CA . LEU A 1 141 ? 19.796 11.838 -9.167 1.00 90.75 141 LEU A CA 1
ATOM 1153 C C . LEU A 1 141 ? 20.929 12.157 -8.175 1.00 90.75 141 LEU A C 1
ATOM 1155 O O . LEU A 1 141 ? 21.693 11.283 -7.735 1.00 90.75 141 LEU A O 1
ATOM 1159 N N . SER A 1 142 ? 21.003 13.416 -7.757 1.00 91.69 142 SER A N 1
ATOM 1160 C CA . SER A 1 142 ? 21.848 13.870 -6.657 1.00 91.69 142 SER A CA 1
ATOM 1161 C C . SER A 1 142 ? 21.427 13.233 -5.329 1.00 91.69 142 SER A C 1
ATOM 1163 O O . SER A 1 142 ? 20.348 12.661 -5.169 1.00 91.69 142 SER A O 1
ATOM 1165 N N . ARG A 1 143 ? 22.275 13.360 -4.303 1.00 92.81 143 ARG A N 1
ATOM 1166 C CA . ARG A 1 143 ? 21.951 12.854 -2.960 1.00 92.81 143 ARG A CA 1
ATOM 1167 C C . ARG A 1 143 ? 20.679 13.490 -2.387 1.00 92.81 143 ARG A C 1
ATOM 1169 O O . ARG A 1 143 ? 19.928 12.808 -1.694 1.00 92.81 143 ARG A O 1
ATOM 1176 N N . ALA A 1 144 ? 20.465 14.785 -2.617 1.00 91.25 144 ALA A N 1
ATOM 1177 C CA . ALA A 1 144 ? 19.293 15.490 -2.103 1.00 91.25 144 ALA A CA 1
ATOM 1178 C C . ALA A 1 144 ? 18.012 14.979 -2.777 1.00 91.25 144 ALA A C 1
ATOM 1180 O O . ALA A 1 144 ? 17.066 14.607 -2.085 1.00 91.25 144 ALA A O 1
ATOM 1181 N N . GLU A 1 145 ? 18.038 14.850 -4.103 1.00 91.44 145 GLU A N 1
ATOM 1182 C CA . GLU A 1 145 ? 16.927 14.323 -4.901 1.00 91.44 145 GLU A CA 1
ATOM 1183 C C . GLU A 1 145 ? 16.608 12.876 -4.524 1.00 91.44 145 GLU A C 1
ATOM 1185 O O . GLU A 1 145 ? 15.455 12.562 -4.252 1.00 91.44 145 GLU A O 1
ATOM 1190 N N . LYS A 1 146 ? 17.622 12.013 -4.365 1.00 94.12 146 LYS A N 1
ATOM 1191 C CA . LYS A 1 146 ? 17.438 10.625 -3.900 1.00 94.12 146 LYS A CA 1
ATOM 1192 C C . LYS A 1 146 ? 16.746 10.542 -2.538 1.00 94.12 146 LYS A C 1
ATOM 1194 O O . LYS A 1 146 ? 15.921 9.658 -2.324 1.00 94.12 146 LYS A O 1
ATOM 1199 N N . ASN A 1 147 ? 17.056 11.454 -1.612 1.00 92.81 147 ASN A N 1
ATOM 1200 C CA . ASN A 1 147 ? 16.395 11.490 -0.303 1.00 92.81 147 ASN A CA 1
ATOM 1201 C C . ASN A 1 147 ? 14.919 11.895 -0.409 1.00 92.81 147 ASN A C 1
ATOM 1203 O O . ASN A 1 147 ? 14.085 11.327 0.295 1.00 92.81 147 ASN A O 1
ATOM 1207 N N . ILE A 1 148 ? 14.596 12.868 -1.265 1.00 92.19 148 ILE A N 1
ATOM 1208 C CA . ILE A 1 148 ? 13.215 13.303 -1.516 1.00 92.19 148 ILE A CA 1
ATOM 1209 C C . ILE A 1 148 ? 12.437 12.180 -2.208 1.00 92.19 148 ILE A C 1
ATOM 1211 O O . ILE A 1 148 ? 11.380 11.775 -1.726 1.00 92.19 148 ILE A O 1
ATOM 1215 N N . PHE A 1 149 ? 13.018 11.608 -3.262 1.00 95.12 149 PHE A N 1
ATOM 1216 C CA . PHE A 1 149 ? 12.488 10.464 -3.992 1.00 95.12 149 PHE A CA 1
ATOM 1217 C C . PHE A 1 149 ? 12.139 9.310 -3.049 1.00 95.12 149 PHE A C 1
ATOM 1219 O O . PHE A 1 149 ? 11.020 8.808 -3.063 1.00 95.12 149 PHE A O 1
ATOM 1226 N N . PHE A 1 150 ? 13.065 8.936 -2.161 1.00 96.31 150 PHE A N 1
ATOM 1227 C CA . PHE A 1 150 ? 12.852 7.855 -1.201 1.00 96.31 150 PHE A CA 1
ATOM 1228 C C . PHE A 1 150 ? 11.690 8.131 -0.231 1.00 96.31 150 PHE A C 1
ATOM 1230 O O . PHE A 1 150 ? 10.922 7.225 0.089 1.00 96.31 150 PHE A O 1
ATOM 1237 N N . ARG A 1 151 ? 11.519 9.378 0.231 1.00 94.38 151 ARG A N 1
ATOM 1238 C CA . ARG A 1 151 ? 10.389 9.750 1.104 1.00 94.38 151 ARG A CA 1
ATOM 1239 C C . ARG A 1 151 ? 9.052 9.602 0.382 1.00 94.38 151 ARG A C 1
ATOM 1241 O O . ARG A 1 151 ? 8.122 9.035 0.957 1.00 94.38 151 ARG A O 1
ATOM 1248 N N . TYR A 1 152 ? 8.971 10.056 -0.868 1.00 94.81 152 TYR A N 1
ATOM 1249 C CA . TYR A 1 152 ? 7.770 9.880 -1.683 1.00 94.81 152 TYR A CA 1
ATOM 1250 C C . TYR A 1 152 ? 7.517 8.415 -2.018 1.00 94.81 152 TYR A C 1
ATOM 1252 O O . TYR A 1 152 ? 6.378 7.974 -1.912 1.00 94.81 152 TYR A O 1
ATOM 1260 N N . ALA A 1 153 ? 8.559 7.636 -2.307 1.00 96.69 153 ALA A N 1
ATOM 1261 C CA . ALA A 1 153 ? 8.434 6.198 -2.493 1.00 96.69 153 ALA A CA 1
ATOM 1262 C C . ALA A 1 153 ? 7.798 5.522 -1.272 1.00 96.69 153 ALA A C 1
ATOM 1264 O O . ALA A 1 153 ? 6.838 4.781 -1.442 1.00 96.69 153 ALA A O 1
ATOM 1265 N N . CYS A 1 154 ? 8.236 5.837 -0.048 1.00 96.19 154 CYS A N 1
ATOM 1266 C CA . CYS A 1 154 ? 7.604 5.326 1.176 1.00 96.19 154 CYS A CA 1
ATOM 1267 C C . CYS A 1 154 ? 6.124 5.727 1.301 1.00 96.19 154 CYS A C 1
ATOM 1269 O O . CYS A 1 154 ? 5.285 4.897 1.653 1.00 96.19 154 CYS A O 1
ATOM 1271 N N . ALA A 1 155 ? 5.791 6.992 1.029 1.00 94.06 155 ALA A N 1
ATOM 1272 C CA . ALA A 1 155 ? 4.420 7.486 1.141 1.00 94.06 155 ALA A CA 1
ATOM 1273 C C . ALA A 1 155 ? 3.490 6.830 0.107 1.00 94.06 155 ALA A C 1
ATOM 1275 O O . ALA A 1 155 ? 2.440 6.292 0.464 1.00 94.06 155 ALA A O 1
ATOM 1276 N N . VAL A 1 156 ? 3.903 6.825 -1.161 1.00 96.38 156 VAL A N 1
ATOM 1277 C CA . VAL A 1 156 ? 3.152 6.228 -2.269 1.00 96.38 156 VAL A CA 1
ATOM 1278 C C . VAL A 1 156 ? 3.011 4.723 -2.070 1.00 96.38 156 VAL A C 1
ATOM 1280 O O . VAL A 1 156 ? 1.914 4.189 -2.217 1.00 96.38 156 VAL A O 1
ATOM 1283 N N . ASP A 1 157 ? 4.086 4.043 -1.670 1.00 96.69 157 ASP A N 1
ATOM 1284 C CA . ASP A 1 157 ? 4.070 2.615 -1.379 1.00 96.69 157 ASP A CA 1
ATOM 1285 C C . ASP A 1 157 ? 3.064 2.267 -0.281 1.00 96.69 157 ASP A C 1
ATOM 1287 O O . ASP A 1 157 ? 2.243 1.373 -0.475 1.00 96.69 157 ASP A O 1
ATOM 1291 N N . CYS A 1 158 ? 3.062 3.008 0.830 1.00 94.62 158 CYS A N 1
ATOM 1292 C CA . CYS A 1 158 ? 2.115 2.798 1.923 1.00 94.62 158 CYS A CA 1
ATOM 1293 C C . CYS A 1 158 ? 0.656 2.932 1.459 1.00 94.62 158 CYS A C 1
ATOM 1295 O O . CYS A 1 158 ? -0.206 2.170 1.905 1.00 94.62 158 CYS A O 1
ATOM 1297 N N . LEU A 1 159 ? 0.367 3.881 0.565 1.00 95.69 159 LEU A N 1
ATOM 1298 C CA . LEU A 1 159 ? -0.988 4.170 0.100 1.00 95.69 159 LEU A CA 1
ATOM 1299 C C . LEU A 1 159 ? -1.452 3.202 -0.992 1.00 95.69 159 LEU A C 1
ATOM 1301 O O . LEU A 1 159 ? -2.433 2.485 -0.785 1.00 95.69 159 LEU A O 1
ATOM 1305 N N . ILE A 1 160 ? -0.745 3.165 -2.124 1.00 97.31 160 ILE A N 1
ATOM 1306 C CA . ILE A 1 160 ? -1.164 2.425 -3.321 1.00 97.31 160 ILE A CA 1
ATOM 1307 C C . ILE A 1 160 ? -1.060 0.916 -3.092 1.00 97.31 160 ILE A C 1
ATOM 1309 O O . ILE A 1 160 ? -1.984 0.189 -3.445 1.00 97.31 160 ILE A O 1
ATOM 1313 N N . THR A 1 161 ? -0.004 0.433 -2.428 1.00 97.44 161 THR A N 1
ATOM 1314 C CA . THR A 1 161 ? 0.117 -1.003 -2.116 1.00 97.44 161 THR A CA 1
ATOM 1315 C C . THR A 1 161 ? -1.039 -1.467 -1.231 1.00 97.44 161 THR A C 1
ATOM 1317 O O . THR A 1 161 ? -1.631 -2.513 -1.476 1.00 97.44 161 THR A O 1
ATOM 1320 N N . SER A 1 162 ? -1.393 -0.685 -0.206 1.00 97.31 162 SER A N 1
ATOM 1321 C CA . SER A 1 162 ? -2.513 -1.035 0.676 1.00 97.31 162 SER A CA 1
ATOM 1322 C C . SER A 1 162 ? -3.844 -1.046 -0.085 1.00 97.31 162 SER A C 1
ATOM 1324 O O . SER A 1 162 ? -4.689 -1.902 0.161 1.00 97.31 162 SER A O 1
ATOM 1326 N N . ALA A 1 163 ? -4.028 -0.139 -1.048 1.00 98.25 163 ALA A N 1
ATOM 1327 C CA . ALA A 1 163 ? -5.207 -0.128 -1.908 1.00 98.25 163 ALA A CA 1
ATOM 1328 C C . ALA A 1 163 ? -5.277 -1.383 -2.800 1.00 98.25 163 ALA A C 1
ATOM 1330 O O . ALA A 1 163 ? -6.307 -2.057 -2.823 1.00 98.25 163 ALA A O 1
ATOM 1331 N N . TYR A 1 164 ? -4.162 -1.760 -3.434 1.00 98.50 164 TYR A N 1
ATOM 1332 C CA . TYR A 1 164 ? -4.056 -2.977 -4.244 1.00 98.50 164 TYR A CA 1
ATOM 1333 C C . TYR A 1 164 ? -4.300 -4.250 -3.416 1.00 98.50 164 TYR A C 1
ATOM 1335 O O . TYR A 1 164 ? -5.117 -5.095 -3.778 1.00 98.50 164 TYR A O 1
ATOM 1343 N N . TYR A 1 165 ? -3.686 -4.378 -2.237 1.00 98.06 165 TYR A N 1
ATOM 1344 C CA . TYR A 1 165 ? -3.932 -5.534 -1.364 1.00 98.06 165 TYR A CA 1
ATOM 1345 C C . TYR A 1 165 ? -5.357 -5.559 -0.817 1.00 98.06 165 TYR A C 1
ATOM 1347 O O . TYR A 1 165 ? -5.937 -6.631 -0.663 1.00 98.06 165 TYR A O 1
ATOM 1355 N N . THR A 1 166 ? -5.950 -4.396 -0.553 1.00 98.25 166 THR A N 1
ATOM 1356 C CA . THR A 1 166 ? -7.358 -4.305 -0.159 1.00 98.25 166 THR A CA 1
ATOM 1357 C C . THR A 1 166 ? -8.272 -4.813 -1.268 1.00 98.25 166 THR A C 1
ATOM 1359 O O . THR A 1 166 ? -9.186 -5.581 -0.971 1.00 98.25 166 THR A O 1
ATOM 1362 N N . TYR A 1 167 ? -8.006 -4.462 -2.528 1.00 97.94 167 TYR A N 1
ATOM 1363 C CA . TYR A 1 167 ? -8.768 -4.959 -3.674 1.00 97.94 167 TYR A CA 1
ATOM 1364 C C . TYR A 1 167 ? -8.779 -6.492 -3.740 1.00 97.94 167 TYR A C 1
ATOM 1366 O O . TYR A 1 167 ? -9.850 -7.090 -3.842 1.00 97.94 167 TYR A O 1
ATOM 1374 N N . HIS A 1 168 ? -7.619 -7.132 -3.571 1.00 97.56 168 HIS A N 1
ATOM 1375 C CA . HIS A 1 168 ? -7.503 -8.590 -3.672 1.00 97.56 168 HIS A CA 1
ATOM 1376 C C . HIS A 1 168 ? -7.924 -9.360 -2.415 1.00 97.56 168 HIS A C 1
ATOM 1378 O O . HIS A 1 168 ? -8.519 -10.429 -2.521 1.00 97.56 168 HIS A O 1
ATOM 1384 N N . LEU A 1 169 ? -7.601 -8.853 -1.225 1.00 97.50 169 LEU A N 1
ATOM 1385 C CA . LEU A 1 169 ? -7.691 -9.623 0.024 1.00 97.50 169 LEU A CA 1
ATOM 1386 C C . LEU A 1 169 ? -8.723 -9.071 1.013 1.00 97.50 169 LEU A C 1
ATOM 1388 O O . LEU A 1 169 ? -9.152 -9.775 1.928 1.00 97.50 169 LEU A O 1
ATOM 1392 N N . GLY A 1 170 ? -9.095 -7.799 0.879 1.00 96.12 170 GLY A N 1
ATOM 1393 C CA . GLY A 1 170 ? -9.852 -7.069 1.894 1.00 96.12 170 GLY A CA 1
ATOM 1394 C C . GLY A 1 170 ? -11.287 -6.728 1.511 1.00 96.12 170 GLY A C 1
ATOM 1395 O O . GLY A 1 170 ? -12.167 -6.691 2.378 1.00 96.12 170 GLY A O 1
ATOM 1396 N N . ARG A 1 171 ? -11.545 -6.495 0.219 1.00 94.25 171 ARG A N 1
ATOM 1397 C CA . ARG A 1 171 ? -12.785 -5.888 -0.277 1.00 94.25 171 ARG A CA 1
ATOM 1398 C C . ARG A 1 171 ? -14.032 -6.684 0.088 1.00 94.25 171 ARG A C 1
ATOM 1400 O O . ARG A 1 171 ? -15.011 -6.083 0.526 1.00 94.25 171 ARG A O 1
ATOM 1407 N N . ALA A 1 172 ? -13.976 -8.011 -0.034 1.00 94.00 172 ALA A N 1
ATOM 1408 C CA . ALA A 1 172 ? -15.096 -8.910 0.257 1.00 94.00 172 ALA A CA 1
ATOM 1409 C C . ALA A 1 172 ? -15.551 -8.871 1.728 1.00 94.00 172 ALA A C 1
ATOM 1411 O O . ALA A 1 172 ? -16.697 -9.190 2.032 1.00 94.00 172 ALA A O 1
ATOM 1412 N N . HIS A 1 173 ? -14.667 -8.466 2.641 1.00 94.69 173 HIS A N 1
ATOM 1413 C CA . HIS A 1 173 ? -14.925 -8.446 4.082 1.00 94.69 173 HIS A CA 1
ATOM 1414 C C . HIS A 1 173 ? -14.876 -7.037 4.681 1.00 94.69 173 HIS A C 1
ATOM 1416 O O . HIS A 1 173 ? -14.812 -6.912 5.903 1.00 94.69 173 HIS A O 1
ATOM 1422 N N . ASN A 1 174 ? -14.862 -5.992 3.844 1.00 96.31 174 ASN A N 1
ATOM 1423 C CA . ASN A 1 174 ? -14.672 -4.600 4.260 1.00 96.31 174 ASN A CA 1
ATOM 1424 C C . ASN A 1 174 ? -13.470 -4.433 5.204 1.00 96.31 174 ASN A C 1
ATOM 1426 O O . ASN A 1 174 ? -13.574 -3.886 6.301 1.00 96.31 174 ASN A O 1
ATOM 1430 N N . ARG A 1 175 ? -12.313 -4.955 4.790 1.00 97.31 175 ARG A N 1
ATOM 1431 C CA . ARG A 1 175 ? -11.047 -4.831 5.520 1.00 97.31 175 ARG A CA 1
ATOM 1432 C C . ARG A 1 175 ? -10.077 -4.006 4.696 1.00 97.31 175 ARG A C 1
ATOM 1434 O O . ARG A 1 175 ? -9.813 -4.352 3.551 1.00 97.31 175 ARG A O 1
ATOM 1441 N N . MET A 1 176 ? -9.507 -2.962 5.286 1.00 97.88 176 MET A N 1
ATOM 1442 C CA . MET A 1 176 ? -8.372 -2.279 4.674 1.00 97.88 176 MET A CA 1
ATOM 1443 C C . MET A 1 176 ? -7.105 -3.060 4.995 1.00 97.88 176 MET A C 1
ATOM 1445 O O . MET A 1 176 ? -6.699 -3.116 6.156 1.00 97.88 176 MET A O 1
ATOM 1449 N N . VAL A 1 177 ? -6.496 -3.660 3.979 1.00 97.94 177 VAL A N 1
ATOM 1450 C CA . VAL A 1 177 ? -5.261 -4.436 4.101 1.00 97.94 177 VAL A CA 1
ATOM 1451 C C . VAL A 1 177 ? -4.075 -3.514 3.873 1.00 97.94 177 VAL A C 1
ATOM 1453 O O . VAL A 1 177 ? -4.040 -2.756 2.910 1.00 97.94 177 VAL A O 1
ATOM 1456 N N . MET A 1 178 ? -3.109 -3.556 4.779 1.00 95.62 178 MET A N 1
ATOM 1457 C CA . MET A 1 178 ? -1.919 -2.717 4.751 1.00 95.62 178 MET A CA 1
ATOM 1458 C C . MET A 1 178 ? -0.729 -3.466 4.152 1.00 95.62 178 MET A C 1
ATOM 1460 O O . MET A 1 178 ? -0.705 -4.696 4.067 1.00 95.62 178 MET A O 1
ATOM 1464 N N . PHE A 1 179 ? 0.296 -2.713 3.756 1.00 93.44 179 PHE A N 1
ATOM 1465 C CA . PHE A 1 179 ? 1.491 -3.251 3.105 1.00 93.44 179 PHE A CA 1
ATOM 1466 C C . PHE A 1 179 ? 2.256 -4.310 3.924 1.00 93.44 179 PHE A C 1
ATOM 1468 O O . PHE A 1 179 ? 3.050 -5.035 3.335 1.00 93.44 179 PHE A O 1
ATOM 1475 N N . ASN A 1 180 ? 2.035 -4.416 5.239 1.00 93.94 180 ASN A N 1
ATOM 1476 C CA . ASN A 1 180 ? 2.747 -5.267 6.208 1.00 93.94 180 ASN A CA 1
ATOM 1477 C C . ASN A 1 180 ? 1.935 -6.494 6.690 1.00 93.94 180 ASN A C 1
ATOM 1479 O O . ASN A 1 180 ? 2.160 -6.996 7.795 1.00 93.94 180 ASN A O 1
ATOM 1483 N N . ALA A 1 181 ? 0.963 -6.945 5.889 1.00 95.25 181 ALA A N 1
ATOM 1484 C CA . ALA A 1 181 ? 0.035 -8.040 6.206 1.00 95.25 181 ALA A CA 1
ATOM 1485 C C . ALA A 1 181 ? -0.879 -7.779 7.419 1.00 95.25 181 ALA A C 1
ATOM 1487 O O . ALA A 1 181 ? -1.492 -8.700 7.959 1.00 95.25 181 ALA A O 1
ATOM 1488 N N . GLU A 1 182 ? -1.002 -6.531 7.862 1.00 96.12 182 GLU A N 1
ATOM 1489 C CA . GLU A 1 182 ? -2.015 -6.152 8.840 1.00 96.12 182 GLU A CA 1
ATOM 1490 C C . GLU A 1 182 ? -3.297 -5.677 8.148 1.00 96.12 182 GLU A C 1
ATOM 1492 O O . GLU A 1 182 ? -3.267 -5.212 7.009 1.00 96.12 182 GLU A O 1
ATOM 1497 N N . TYR A 1 183 ? -4.433 -5.743 8.838 1.00 97.50 183 TYR A N 1
ATOM 1498 C CA . TYR A 1 183 ? -5.695 -5.205 8.345 1.00 97.50 183 TYR A CA 1
ATOM 1499 C C . TYR A 1 183 ? -6.475 -4.446 9.413 1.00 97.50 183 TYR A C 1
ATOM 1501 O O . TYR A 1 183 ? -6.422 -4.756 10.602 1.00 97.50 183 TYR A O 1
ATOM 1509 N N . VAL A 1 184 ? -7.264 -3.474 8.970 1.00 97.44 184 VAL A N 1
ATOM 1510 C CA . VAL A 1 184 ? -8.221 -2.744 9.803 1.00 97.44 184 VAL A CA 1
ATOM 1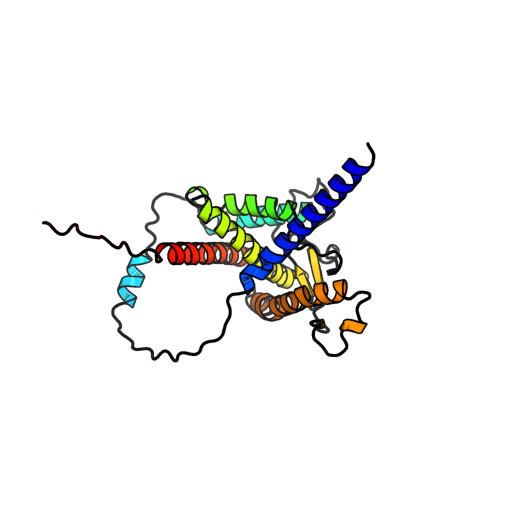511 C C . VAL A 1 184 ? -9.636 -3.122 9.347 1.00 97.44 184 VAL A C 1
ATOM 1513 O O . VAL A 1 184 ? -9.938 -2.950 8.163 1.00 97.44 184 VAL A O 1
ATOM 1516 N N . PRO A 1 185 ? -10.509 -3.646 10.228 1.00 97.06 185 PRO A N 1
ATOM 1517 C CA . PRO A 1 185 ? -11.932 -3.783 9.925 1.00 97.06 185 PRO A CA 1
ATOM 1518 C C . PRO A 1 185 ? -12.543 -2.403 9.670 1.00 97.06 185 PRO A C 1
ATOM 1520 O O . PRO A 1 185 ? -12.358 -1.500 10.480 1.00 97.06 185 PRO A O 1
ATOM 1523 N N . MET A 1 186 ? -13.248 -2.244 8.554 1.00 97.06 186 MET A N 1
ATOM 1524 C CA . MET A 1 186 ? -13.893 -0.987 8.156 1.00 97.06 186 MET A CA 1
ATOM 1525 C C . MET A 1 186 ? -15.423 -1.060 8.222 1.00 97.06 186 MET A C 1
ATOM 1527 O O . MET A 1 186 ? -16.089 -0.074 7.922 1.00 97.06 186 MET A O 1
ATOM 1531 N N . GLU A 1 187 ? -15.970 -2.206 8.641 1.00 94.69 187 GLU A N 1
ATOM 1532 C CA . GLU A 1 187 ? -17.396 -2.418 8.888 1.00 94.69 187 GLU A CA 1
ATOM 1533 C C . GLU A 1 187 ? -17.602 -3.108 10.257 1.00 94.69 187 GLU A C 1
ATOM 1535 O O . GLU A 1 187 ? -17.160 -4.251 10.426 1.00 94.69 187 GLU A O 1
ATOM 1540 N N . PRO A 1 188 ? -18.241 -2.443 11.241 1.00 93.81 188 PRO A N 1
ATOM 1541 C CA . PRO A 1 188 ? -18.604 -1.024 11.214 1.00 93.81 188 PRO A CA 1
ATOM 1542 C C . PRO A 1 188 ? -17.357 -0.130 11.116 1.00 93.81 188 PRO A C 1
ATOM 1544 O O . PRO A 1 188 ? -16.263 -0.526 11.527 1.00 93.81 188 PRO A O 1
ATOM 1547 N N . MET A 1 189 ? -17.520 1.082 10.579 1.00 94.75 189 MET A N 1
ATOM 1548 C CA . MET A 1 189 ? -16.421 2.046 10.472 1.00 94.75 189 MET A CA 1
ATOM 1549 C C . MET A 1 189 ? -15.805 2.310 11.859 1.00 94.75 189 MET A C 1
ATOM 1551 O O . MET A 1 189 ? -16.547 2.629 12.794 1.00 94.75 189 MET A O 1
ATOM 1555 N N . PRO A 1 190 ? -14.471 2.221 12.019 1.00 95.19 190 PRO A N 1
ATOM 1556 C CA . PRO A 1 190 ? -13.818 2.553 13.276 1.00 95.19 190 PRO A CA 1
ATOM 1557 C C . PRO A 1 190 ? -14.084 3.999 13.695 1.00 95.19 190 PRO A C 1
ATOM 1559 O O . PRO A 1 190 ? -14.193 4.897 12.857 1.00 95.19 190 PRO A O 1
ATOM 1562 N N . ILE A 1 191 ? -14.114 4.238 15.004 1.00 95.00 191 ILE A N 1
ATOM 1563 C CA . ILE A 1 191 ? -14.152 5.599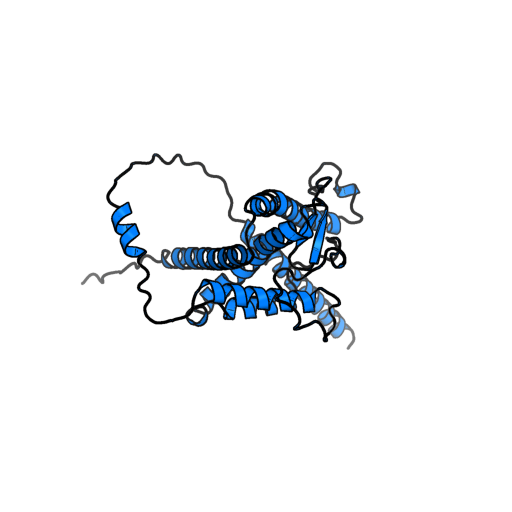 15.542 1.00 95.00 191 ILE A CA 1
ATOM 1564 C C . ILE A 1 191 ? -12.844 6.340 15.225 1.00 95.00 191 ILE A C 1
ATOM 1566 O O . ILE A 1 191 ? -11.779 5.742 15.061 1.00 95.00 191 ILE A O 1
ATOM 1570 N N . LYS A 1 192 ? -12.903 7.668 15.153 1.00 93.50 192 LYS A N 1
ATOM 1571 C CA . LYS A 1 192 ? -11.739 8.531 14.899 1.00 93.50 192 LYS A CA 1
ATOM 1572 C C . LYS A 1 192 ? -10.940 8.816 16.173 1.00 93.50 192 LYS A C 1
ATOM 1574 O O . LYS A 1 192 ? -9.780 9.208 16.082 1.00 93.50 192 LYS A O 1
ATOM 1579 N N . GLY A 1 193 ? -11.551 8.644 17.344 1.00 92.44 193 GLY A N 1
ATOM 1580 C CA . GLY A 1 193 ? -11.002 9.016 18.649 1.00 92.44 193 GLY A CA 1
ATOM 1581 C C . GLY A 1 193 ? -11.283 10.472 19.043 1.00 92.44 193 GLY A C 1
ATOM 1582 O O . GLY A 1 193 ? -10.879 10.891 20.124 1.00 92.44 193 GLY A O 1
ATOM 1583 N N . ASN A 1 194 ? -11.974 11.243 18.198 1.00 92.00 194 ASN A N 1
ATOM 1584 C CA . ASN A 1 194 ? -12.373 12.632 18.474 1.00 92.00 194 ASN A CA 1
ATOM 1585 C C . ASN A 1 194 ? -13.822 12.746 18.952 1.00 92.00 194 ASN A C 1
ATOM 1587 O O . ASN A 1 194 ? -14.268 13.830 19.322 1.00 92.00 194 ASN A O 1
ATOM 1591 N N . GLU A 1 195 ? -14.565 11.647 18.887 1.00 93.44 195 GLU A N 1
ATOM 1592 C CA . GLU A 1 195 ? -15.955 11.578 19.290 1.00 93.44 195 GLU A CA 1
ATOM 1593 C C . GLU A 1 195 ? -16.095 11.885 20.794 1.00 93.44 195 GLU A C 1
ATOM 1595 O O . GLU A 1 195 ? -15.228 11.502 21.591 1.00 93.44 195 GLU A O 1
ATOM 1600 N N . PRO A 1 196 ? -17.180 12.560 21.218 1.00 92.88 196 PRO A N 1
ATOM 1601 C CA . PRO A 1 196 ? -17.429 12.822 22.631 1.00 92.88 196 PRO A CA 1
ATOM 1602 C C . PRO A 1 196 ? -17.427 11.527 23.453 1.00 92.88 196 PRO A C 1
ATOM 1604 O O . PRO A 1 196 ? -18.124 10.572 23.120 1.00 92.88 196 PRO A O 1
ATOM 1607 N N . GLY A 1 197 ? -16.636 11.490 24.527 1.00 90.75 197 GLY A N 1
ATOM 1608 C CA . GLY A 1 197 ? -16.516 10.315 25.398 1.00 90.75 197 GLY A CA 1
ATOM 1609 C C . GLY A 1 197 ? -15.594 9.204 24.880 1.00 90.75 197 GLY A C 1
ATOM 1610 O O . GLY A 1 197 ? -15.421 8.212 25.583 1.00 90.75 197 GLY A O 1
ATOM 1611 N N . ALA A 1 198 ? -14.952 9.365 23.716 1.00 91.88 198 ALA A N 1
ATOM 1612 C CA . ALA A 1 198 ? -14.043 8.353 23.169 1.00 91.88 198 ALA A CA 1
ATOM 1613 C C . ALA A 1 198 ? -12.866 8.023 24.103 1.00 91.88 198 ALA A C 1
ATOM 1615 O O . ALA A 1 198 ? -12.412 6.885 24.110 1.00 91.88 198 ALA A O 1
ATOM 1616 N N . GLU A 1 199 ? -12.403 8.977 24.923 1.00 92.06 199 GLU A N 1
ATOM 1617 C CA . GLU A 1 199 ? -11.318 8.774 25.899 1.00 92.06 199 GLU A CA 1
ATOM 1618 C C . GLU A 1 199 ? -11.600 7.602 26.857 1.00 92.06 199 GLU A C 1
ATOM 1620 O O . GLU A 1 199 ? -10.683 6.866 27.207 1.00 92.06 199 GLU A O 1
ATOM 1625 N N . ALA A 1 200 ? -12.870 7.357 27.206 1.00 93.62 200 ALA A N 1
ATOM 1626 C CA . ALA A 1 200 ? -13.270 6.267 28.099 1.00 93.62 200 ALA A CA 1
ATOM 1627 C C . ALA A 1 200 ? -13.057 4.861 27.504 1.00 93.62 200 ALA A C 1
ATOM 1629 O O . ALA A 1 200 ? -13.120 3.872 28.231 1.00 93.62 200 ALA A O 1
ATOM 1630 N N . LEU A 1 201 ? -12.809 4.758 26.194 1.00 92.31 201 LEU A N 1
ATOM 1631 C CA . LEU A 1 201 ? -12.521 3.497 25.503 1.00 92.31 201 LEU A CA 1
ATOM 1632 C C . LEU A 1 201 ? -11.042 3.091 25.601 1.00 92.31 201 LEU A C 1
ATOM 1634 O O . LEU A 1 201 ? -10.667 2.023 25.116 1.00 92.31 201 LEU A O 1
ATOM 1638 N N . PHE A 1 202 ? -10.199 3.931 26.207 1.00 94.44 202 PHE A N 1
ATOM 1639 C CA . PHE A 1 202 ? -8.756 3.736 26.286 1.00 94.44 202 PHE A CA 1
ATOM 1640 C C . PHE A 1 202 ? -8.289 3.639 27.738 1.00 94.44 202 PHE A C 1
ATOM 1642 O O . PHE A 1 202 ? -8.738 4.376 28.609 1.00 94.44 202 PHE A O 1
ATOM 1649 N N . GLU A 1 203 ? -7.333 2.744 27.995 1.00 92.69 203 GLU A N 1
ATOM 1650 C CA . GLU A 1 203 ? -6.762 2.548 29.336 1.00 92.69 203 GLU A CA 1
ATOM 1651 C C . GLU A 1 203 ? -5.940 3.752 29.798 1.00 92.69 203 GLU A C 1
ATOM 1653 O O . GLU A 1 203 ? -5.881 4.066 30.986 1.00 92.69 203 GLU A O 1
ATOM 1658 N N . THR A 1 204 ? -5.272 4.422 28.856 1.00 94.19 204 THR A N 1
ATOM 1659 C CA . THR A 1 204 ? -4.410 5.563 29.148 1.00 94.19 204 THR A CA 1
ATOM 1660 C C . THR A 1 204 ? -4.639 6.694 28.158 1.00 94.19 204 THR A C 1
ATOM 1662 O O . THR A 1 204 ? -4.942 6.479 26.983 1.00 94.19 204 THR A O 1
ATOM 1665 N N . LYS A 1 205 ? -4.383 7.925 28.610 1.00 93.19 205 LYS A N 1
ATOM 1666 C CA . LYS A 1 205 ? -4.384 9.105 27.739 1.00 93.19 205 LYS A CA 1
ATOM 1667 C C . LYS A 1 205 ? -3.389 8.976 26.578 1.00 93.19 205 LYS A C 1
ATOM 1669 O O . LYS A 1 205 ? -3.652 9.448 25.481 1.00 93.19 205 LYS A O 1
ATOM 1674 N N . ALA A 1 206 ? -2.246 8.323 26.802 1.00 93.12 206 ALA A N 1
ATOM 1675 C CA . ALA A 1 206 ? -1.249 8.105 25.755 1.00 93.12 206 ALA A CA 1
ATOM 1676 C C . ALA A 1 206 ? -1.769 7.168 24.651 1.00 93.12 206 ALA A C 1
ATOM 1678 O O . ALA A 1 206 ? -1.533 7.431 23.471 1.00 93.12 206 ALA A O 1
ATOM 1679 N N . ASP A 1 207 ? -2.504 6.118 25.025 1.00 93.88 207 ASP A N 1
ATOM 1680 C CA . ASP A 1 207 ? -3.154 5.210 24.077 1.00 93.88 207 ASP A CA 1
ATOM 1681 C C . ASP A 1 207 ? -4.211 5.940 23.249 1.00 93.88 207 ASP A C 1
ATOM 1683 O O . ASP A 1 207 ? -4.255 5.768 22.030 1.00 93.88 207 ASP A O 1
ATOM 1687 N N . HIS A 1 208 ? -5.021 6.783 23.897 1.00 95.06 208 HIS A N 1
ATOM 1688 C CA . HIS A 1 208 ? -6.037 7.592 23.225 1.00 95.06 208 HIS A CA 1
ATOM 1689 C C . HIS A 1 208 ? -5.420 8.556 22.208 1.00 95.06 208 HIS A C 1
ATOM 1691 O O . HIS A 1 208 ? -5.821 8.552 21.044 1.00 95.06 208 HIS A O 1
ATOM 1697 N N . GLU A 1 209 ? -4.397 9.322 22.597 1.00 93.69 209 GLU A N 1
ATOM 1698 C CA . GLU A 1 209 ? -3.704 10.244 21.685 1.00 93.69 209 GLU A CA 1
ATOM 1699 C C . GLU A 1 209 ? -3.039 9.500 20.518 1.00 93.69 209 GLU A C 1
ATOM 1701 O O . GLU A 1 209 ? -3.127 9.928 19.362 1.00 93.69 209 GLU A O 1
ATOM 1706 N N . LYS A 1 210 ? -2.430 8.334 20.782 1.00 93.75 210 LYS A N 1
ATOM 1707 C CA . LYS A 1 210 ? -1.851 7.500 19.723 1.00 93.75 210 LYS A CA 1
ATOM 1708 C C . LYS A 1 210 ? -2.930 7.033 18.746 1.00 93.75 210 LYS A C 1
ATOM 1710 O O . LYS A 1 210 ? -2.773 7.224 17.541 1.00 93.75 210 LYS A O 1
ATOM 1715 N N . TYR A 1 211 ? -4.031 6.473 19.243 1.00 95.25 211 TYR A N 1
ATOM 1716 C CA . TYR A 1 211 ? -5.155 6.033 18.416 1.00 95.25 211 TYR A CA 1
ATOM 1717 C C . TYR A 1 211 ? -5.706 7.174 17.553 1.00 95.25 211 TYR A C 1
ATOM 1719 O O . TYR A 1 211 ? -5.821 7.036 16.334 1.00 95.25 211 TYR A O 1
ATOM 1727 N N . LYS A 1 212 ? -5.965 8.326 18.179 1.00 94.88 212 LYS A N 1
ATOM 1728 C CA . LYS A 1 212 ? -6.503 9.538 17.555 1.00 94.88 212 LYS A CA 1
ATOM 1729 C C . LYS A 1 212 ? -5.595 10.115 16.465 1.00 94.88 212 LYS A C 1
ATOM 1731 O O . LYS A 1 212 ? -6.093 10.685 15.500 1.00 94.88 212 LYS A O 1
ATOM 1736 N N . SER A 1 213 ? -4.278 9.944 16.571 1.00 92.50 213 SER A N 1
ATOM 1737 C CA . SER A 1 213 ? -3.346 10.352 15.508 1.00 92.50 213 SER A CA 1
ATOM 1738 C C . SER A 1 213 ? -3.333 9.402 14.298 1.00 92.50 213 SER A C 1
ATOM 1740 O O . SER A 1 213 ? -3.072 9.830 13.174 1.00 92.50 213 SER A O 1
ATOM 1742 N N . LEU A 1 214 ? -3.640 8.115 14.501 1.00 93.50 214 LEU A N 1
ATOM 1743 C CA . LEU A 1 214 ? -3.499 7.071 13.481 1.00 93.50 214 LEU A CA 1
ATOM 1744 C C . LEU A 1 214 ? -4.806 6.786 12.737 1.00 93.50 214 LEU A C 1
ATOM 1746 O O . LEU A 1 214 ? -4.832 6.741 11.504 1.00 93.50 214 LEU A O 1
ATOM 1750 N N . MET A 1 215 ? -5.894 6.574 13.474 1.00 95.31 215 MET A N 1
ATOM 1751 C CA . MET A 1 215 ? -7.134 6.038 12.914 1.00 95.31 215 MET A CA 1
ATOM 1752 C C . MET A 1 215 ? -7.839 6.960 11.921 1.00 95.31 215 MET A C 1
ATOM 1754 O O . MET A 1 215 ? -8.263 6.455 10.880 1.00 95.31 215 MET A O 1
ATOM 1758 N N . PRO A 1 216 ? -7.891 8.293 12.114 1.00 95.62 216 PRO A N 1
ATOM 1759 C CA . PRO A 1 216 ? -8.431 9.188 11.093 1.00 95.62 216 PRO A CA 1
ATOM 1760 C C . PRO A 1 216 ? -7.710 9.056 9.747 1.00 95.62 216 PRO A C 1
ATOM 1762 O O . PRO A 1 216 ? -8.346 9.115 8.699 1.00 95.62 216 PRO A O 1
ATOM 1765 N N . THR A 1 217 ? -6.393 8.837 9.764 1.00 93.81 217 THR A N 1
ATOM 1766 C CA . THR A 1 217 ? -5.594 8.645 8.547 1.00 93.81 217 THR A CA 1
ATOM 1767 C C . THR A 1 217 ? -5.920 7.315 7.874 1.00 93.81 217 THR A C 1
ATOM 1769 O O . THR A 1 217 ? -6.063 7.276 6.656 1.00 93.81 217 THR A O 1
ATOM 1772 N N . LYS A 1 218 ? -6.122 6.243 8.650 1.00 95.38 218 LYS A N 1
ATOM 1773 C CA . LYS A 1 218 ? -6.551 4.933 8.130 1.00 95.38 218 LYS A CA 1
ATOM 1774 C C . LYS A 1 218 ? -7.950 4.991 7.515 1.00 95.38 218 LYS A C 1
ATOM 1776 O O . LYS A 1 218 ? -8.155 4.459 6.431 1.00 95.38 218 LYS A O 1
ATOM 1781 N N . ILE A 1 219 ? -8.878 5.701 8.153 1.00 96.69 219 ILE A N 1
ATOM 1782 C CA . ILE A 1 219 ? -10.230 5.921 7.624 1.00 96.69 219 ILE A CA 1
ATOM 1783 C C . ILE A 1 219 ? -10.172 6.724 6.317 1.00 96.69 219 ILE A C 1
ATOM 1785 O O . ILE A 1 219 ? -10.783 6.316 5.336 1.00 96.69 219 ILE A O 1
ATOM 1789 N N . ARG A 1 220 ? -9.388 7.812 6.255 1.00 96.31 220 ARG A N 1
ATOM 1790 C CA . ARG A 1 220 ? -9.197 8.575 5.005 1.00 96.31 220 ARG A CA 1
ATOM 1791 C C . ARG A 1 220 ? -8.563 7.732 3.900 1.00 96.31 220 ARG A C 1
ATOM 1793 O O . ARG A 1 220 ? -8.976 7.829 2.752 1.00 96.31 220 ARG A O 1
ATOM 1800 N N . GLN A 1 221 ? -7.568 6.909 4.229 1.00 96.56 221 GLN A N 1
ATOM 1801 C CA . GLN A 1 221 ? -6.941 5.997 3.272 1.00 96.56 221 GLN A CA 1
ATOM 1802 C C . GLN A 1 221 ? -7.955 4.982 2.726 1.00 96.56 221 GLN A C 1
ATOM 1804 O O . GLN A 1 221 ? -7.963 4.701 1.531 1.00 96.56 221 GLN A O 1
ATOM 1809 N N . TRP A 1 222 ? -8.838 4.460 3.573 1.00 97.44 222 TRP A N 1
ATOM 1810 C CA . TRP A 1 222 ? -9.920 3.589 3.133 1.00 97.44 222 TRP A CA 1
ATOM 1811 C C . TRP A 1 222 ? -10.877 4.298 2.171 1.00 97.44 222 TRP A C 1
ATOM 1813 O O . 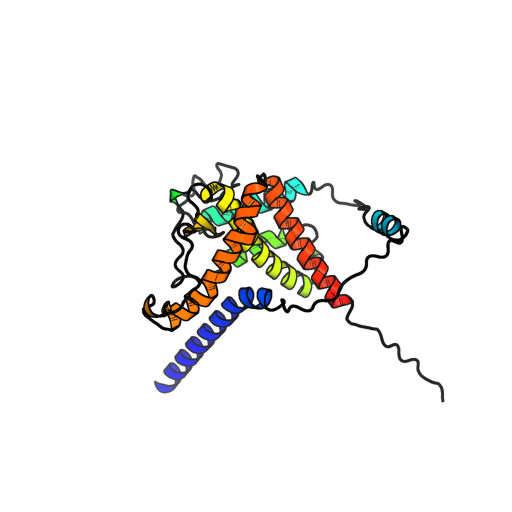TRP A 1 222 ? -11.079 3.816 1.057 1.00 97.44 222 TRP A O 1
ATOM 1823 N N . THR A 1 223 ? -11.418 5.453 2.568 1.00 96.81 223 THR A N 1
ATOM 1824 C CA . THR A 1 223 ? -12.458 6.148 1.796 1.00 96.81 223 THR A CA 1
ATOM 1825 C C . THR A 1 223 ? -11.935 6.778 0.513 1.00 96.81 223 THR A C 1
ATOM 1827 O O . THR A 1 223 ? -12.617 6.728 -0.502 1.00 96.81 223 THR A O 1
ATOM 1830 N N . ASN A 1 224 ? -10.737 7.365 0.549 1.00 96.69 224 ASN A N 1
ATOM 1831 C CA . ASN A 1 224 ? -10.240 8.210 -0.539 1.00 96.69 224 ASN A CA 1
ATOM 1832 C C . ASN A 1 224 ? -9.228 7.494 -1.438 1.00 96.69 224 ASN A C 1
ATOM 1834 O O . ASN A 1 224 ? -8.930 8.001 -2.512 1.00 96.69 224 ASN A O 1
ATOM 1838 N N . MET A 1 225 ? -8.684 6.349 -1.008 1.00 95.69 225 MET A N 1
ATOM 1839 C CA . MET A 1 225 ? -7.730 5.571 -1.808 1.00 95.69 225 MET A CA 1
ATOM 1840 C C . MET A 1 225 ? -8.225 4.152 -2.063 1.00 95.69 225 MET A C 1
ATOM 1842 O O . MET A 1 225 ? -8.354 3.759 -3.214 1.00 95.69 225 MET A O 1
ATOM 1846 N N . CYS A 1 226 ? -8.512 3.374 -1.016 1.00 97.44 226 CYS A N 1
ATOM 1847 C CA . CYS A 1 226 ? -8.773 1.941 -1.181 1.00 97.44 226 CYS A CA 1
ATOM 1848 C C . CYS A 1 226 ? -10.083 1.670 -1.920 1.00 97.44 226 CYS A C 1
ATOM 1850 O O . CYS A 1 226 ? -10.088 0.862 -2.844 1.00 97.44 226 CYS A O 1
ATOM 1852 N N . LEU A 1 227 ? -11.173 2.343 -1.535 1.00 96.56 227 LEU A N 1
ATOM 1853 C CA . LEU A 1 227 ? -12.464 2.173 -2.199 1.00 96.56 227 LEU A CA 1
ATOM 1854 C C . LEU A 1 227 ? -12.414 2.594 -3.681 1.00 96.56 227 LEU A C 1
ATOM 1856 O O . LEU A 1 227 ? -12.702 1.729 -4.507 1.00 96.56 227 LEU A O 1
ATOM 1860 N N . PRO A 1 228 ? -11.952 3.811 -4.049 1.00 97.38 228 PRO A N 1
ATOM 1861 C CA . PRO A 1 228 ? -11.822 4.193 -5.458 1.00 97.38 228 PRO A CA 1
ATOM 1862 C C . PRO A 1 228 ? -10.882 3.281 -6.251 1.00 97.38 228 PRO A C 1
ATOM 1864 O O . PRO A 1 228 ? -11.178 2.915 -7.381 1.00 97.38 228 PRO A O 1
ATOM 1867 N N . PHE A 1 229 ? -9.757 2.857 -5.665 1.00 97.75 229 PHE A N 1
ATOM 1868 C CA . PHE A 1 229 ? -8.827 1.958 -6.352 1.00 97.75 229 PHE A CA 1
ATOM 1869 C C . PHE A 1 229 ? -9.467 0.601 -6.675 1.00 97.75 229 PHE A C 1
ATOM 1871 O O . PHE A 1 229 ? -9.222 0.050 -7.744 1.00 97.75 229 PHE A O 1
ATOM 1878 N N . CYS A 1 230 ? -10.309 0.063 -5.784 1.00 96.25 230 CYS A N 1
ATOM 1879 C CA . CYS A 1 230 ? -11.024 -1.190 -6.044 1.00 96.25 230 CYS A CA 1
ATOM 1880 C C . CYS A 1 230 ? -11.964 -1.092 -7.257 1.00 96.25 230 CYS A C 1
ATOM 1882 O O . CYS A 1 230 ? -12.224 -2.109 -7.893 1.00 96.25 230 CYS A O 1
ATOM 1884 N N . GLU A 1 231 ? -12.472 0.103 -7.566 1.00 96.62 231 GLU A N 1
ATOM 1885 C CA . GLU A 1 231 ? -13.362 0.359 -8.707 1.00 96.62 231 GLU A CA 1
ATOM 1886 C C . GLU A 1 231 ? -12.599 0.449 -10.036 1.00 96.62 231 GLU A C 1
ATOM 1888 O O . GLU A 1 231 ? -13.188 0.247 -11.094 1.00 96.62 231 GLU A O 1
ATOM 1893 N N . LEU A 1 232 ? -11.282 0.696 -9.997 1.00 95.88 232 LEU A N 1
ATOM 1894 C CA . LEU A 1 232 ? -10.437 0.707 -11.195 1.00 95.88 232 LEU A CA 1
ATOM 1895 C C . LEU A 1 232 ? -10.234 -0.692 -11.783 1.00 95.88 232 LEU A C 1
ATOM 1897 O O . LEU A 1 232 ? -9.887 -0.804 -12.953 1.00 95.88 232 LEU A O 1
ATOM 1901 N N . HIS A 1 233 ? -10.408 -1.747 -10.976 1.00 95.50 233 HIS A N 1
ATOM 1902 C CA . HIS A 1 233 ? -10.109 -3.130 -11.360 1.00 95.50 233 HIS A CA 1
ATOM 1903 C C . HIS A 1 233 ? -8.701 -3.309 -11.955 1.00 95.50 233 HIS A C 1
ATOM 1905 O O . HIS A 1 233 ? -8.504 -4.121 -12.857 1.00 95.50 233 HIS A O 1
ATOM 1911 N N . ALA A 1 234 ? -7.731 -2.550 -11.436 1.00 95.19 234 ALA A N 1
ATOM 1912 C CA . ALA A 1 234 ? -6.376 -2.510 -11.967 1.00 95.19 234 ALA A CA 1
ATOM 1913 C C . ALA A 1 234 ? -5.722 -3.900 -11.967 1.00 95.19 234 ALA A C 1
ATOM 1915 O O . ALA A 1 234 ? -5.734 -4.616 -10.960 1.00 95.19 234 ALA A O 1
ATOM 1916 N N . SER A 1 235 ? -5.112 -4.251 -13.096 1.00 97.06 235 SER A N 1
ATOM 1917 C CA . SER A 1 235 ? -4.178 -5.371 -13.207 1.00 97.06 235 SER A CA 1
ATOM 1918 C C . SER A 1 235 ? -2.915 -5.128 -12.374 1.00 97.06 235 SER A C 1
ATOM 1920 O O . SER A 1 235 ? -2.636 -4.012 -11.920 1.00 97.06 235 SER A O 1
ATOM 1922 N N . PHE A 1 236 ? -2.114 -6.176 -12.180 1.00 97.44 236 PHE A N 1
ATOM 1923 C CA . PHE A 1 236 ? -0.843 -6.059 -11.466 1.00 97.44 236 PHE A CA 1
ATOM 1924 C C . PHE A 1 236 ? 0.137 -5.126 -12.198 1.00 97.44 236 PHE A C 1
ATOM 1926 O O . PHE A 1 236 ? 0.833 -4.328 -11.571 1.00 97.44 236 PHE A O 1
ATOM 1933 N N . GLU A 1 237 ? 0.152 -5.193 -13.527 1.00 97.12 237 GLU A N 1
ATOM 1934 C CA . GLU A 1 237 ? 0.935 -4.349 -14.423 1.00 97.12 237 GLU A CA 1
ATOM 1935 C C . GLU A 1 237 ? 0.562 -2.869 -14.289 1.00 97.12 237 GLU A C 1
ATOM 1937 O O . GLU A 1 237 ? 1.438 -2.018 -14.109 1.00 97.12 237 GLU A O 1
ATOM 1942 N N . GLU A 1 238 ? -0.737 -2.561 -14.322 1.00 97.50 238 GLU A N 1
ATOM 1943 C CA . GLU A 1 238 ? -1.248 -1.198 -14.144 1.00 97.50 238 GLU A CA 1
ATOM 1944 C C . GLU A 1 238 ? -0.951 -0.668 -12.742 1.00 97.50 238 GLU A C 1
ATOM 1946 O O . GLU A 1 238 ? -0.530 0.477 -12.601 1.00 97.50 238 GLU A O 1
ATOM 1951 N N . TYR A 1 239 ? -1.100 -1.500 -11.708 1.00 97.81 239 TYR A N 1
ATOM 1952 C CA . TYR A 1 239 ? -0.714 -1.165 -10.336 1.00 97.81 239 TYR A CA 1
ATOM 1953 C C . TYR A 1 239 ? 0.776 -0.800 -10.230 1.00 97.81 239 TYR A C 1
ATOM 1955 O O . TYR A 1 239 ? 1.116 0.258 -9.686 1.00 97.81 239 TYR A O 1
ATOM 1963 N N . ALA A 1 240 ? 1.661 -1.651 -10.759 1.00 97.81 240 ALA A N 1
ATOM 1964 C CA . ALA A 1 240 ? 3.105 -1.448 -10.693 1.00 97.81 240 ALA A CA 1
ATOM 1965 C C . ALA A 1 240 ? 3.522 -0.157 -11.417 1.00 97.81 240 ALA A C 1
ATOM 1967 O O . ALA A 1 240 ? 4.293 0.644 -10.875 1.00 97.81 240 ALA A O 1
ATOM 1968 N N . LEU A 1 241 ? 2.963 0.088 -12.607 1.00 96.50 241 LEU A N 1
ATOM 1969 C CA . LEU A 1 241 ? 3.199 1.322 -13.354 1.00 96.50 241 LEU A CA 1
ATOM 1970 C C . LEU A 1 241 ? 2.625 2.553 -12.659 1.00 96.50 241 LEU A C 1
ATOM 1972 O O . LEU A 1 241 ? 3.333 3.548 -12.526 1.00 96.50 241 LEU A O 1
ATOM 1976 N N . LEU A 1 242 ? 1.374 2.503 -12.195 1.00 97.00 242 LEU A N 1
ATOM 1977 C CA . LEU A 1 242 ? 0.730 3.621 -11.507 1.00 97.00 242 LEU A CA 1
ATOM 1978 C C . LEU A 1 242 ? 1.551 4.039 -10.290 1.00 97.00 242 LEU A C 1
ATOM 1980 O O . LEU A 1 242 ? 1.796 5.227 -10.085 1.00 97.00 242 LEU A O 1
ATOM 1984 N N . LYS A 1 243 ? 2.049 3.071 -9.519 1.00 97.31 243 LYS A N 1
ATOM 1985 C CA . LYS A 1 243 ? 2.937 3.327 -8.388 1.00 97.31 243 LYS A CA 1
ATOM 1986 C C . LYS A 1 243 ? 4.239 3.998 -8.823 1.00 97.31 243 LYS A C 1
ATOM 1988 O O . LYS A 1 243 ? 4.603 5.025 -8.254 1.00 97.31 243 LYS A O 1
ATOM 1993 N N . ALA A 1 244 ? 4.921 3.459 -9.832 1.00 96.44 244 ALA A N 1
ATOM 1994 C CA . ALA A 1 244 ? 6.180 4.011 -10.327 1.00 96.44 244 ALA A CA 1
ATOM 1995 C C . ALA A 1 244 ? 6.028 5.440 -10.878 1.00 96.44 244 ALA A C 1
ATOM 1997 O O . ALA A 1 244 ? 6.805 6.324 -10.515 1.00 96.44 244 ALA A O 1
ATOM 1998 N N . LEU A 1 245 ? 5.001 5.676 -11.700 1.00 94.94 245 LEU A N 1
ATOM 1999 C CA . LEU A 1 245 ? 4.671 6.989 -12.260 1.00 94.94 245 LEU A CA 1
ATOM 2000 C C . LEU A 1 245 ? 4.345 7.999 -11.162 1.00 94.94 245 LEU A C 1
ATOM 2002 O O . LEU A 1 245 ? 4.839 9.122 -11.198 1.00 94.94 245 LEU A O 1
ATOM 2006 N N . THR A 1 246 ? 3.565 7.589 -10.159 1.00 95.38 246 THR A N 1
ATOM 2007 C CA . THR A 1 246 ? 3.215 8.456 -9.027 1.00 95.38 246 THR A CA 1
ATOM 2008 C C . THR A 1 246 ? 4.467 8.898 -8.267 1.00 95.38 246 THR A C 1
ATOM 2010 O O . THR A 1 246 ? 4.615 10.080 -7.964 1.00 95.38 246 THR A O 1
ATOM 2013 N N . ILE A 1 247 ? 5.400 7.976 -7.997 1.00 95.31 247 ILE A N 1
ATOM 2014 C CA . ILE A 1 247 ? 6.659 8.295 -7.305 1.00 95.31 247 ILE A CA 1
ATOM 2015 C C . ILE A 1 247 ? 7.488 9.296 -8.118 1.00 95.31 247 ILE A C 1
ATOM 2017 O O . ILE A 1 247 ? 7.914 10.308 -7.561 1.00 95.31 247 ILE A O 1
ATOM 2021 N N . TRP A 1 248 ? 7.661 9.047 -9.421 1.00 90.50 248 TRP A N 1
ATOM 2022 C CA . TRP A 1 248 ? 8.378 9.957 -10.320 1.00 90.50 248 TRP A CA 1
ATOM 2023 C C . TRP A 1 248 ? 7.745 11.346 -10.374 1.00 90.50 248 TRP A C 1
ATOM 2025 O O . TRP A 1 248 ? 8.441 12.350 -10.246 1.00 90.50 248 TRP A O 1
ATOM 2035 N N . HIS A 1 249 ? 6.423 11.414 -10.517 1.00 88.12 249 HIS A N 1
ATOM 2036 C CA . HIS A 1 249 ? 5.709 12.682 -10.611 1.00 88.12 249 HIS A CA 1
ATOM 2037 C C . HIS A 1 249 ? 5.900 13.538 -9.351 1.00 88.12 249 HIS A C 1
ATOM 2039 O O . HIS A 1 249 ? 6.207 14.726 -9.445 1.00 88.12 249 HIS A O 1
ATOM 2045 N N . PHE A 1 250 ? 5.778 12.938 -8.162 1.00 81.19 250 PHE A N 1
ATOM 2046 C CA . PHE A 1 250 ? 5.996 13.665 -6.910 1.00 81.19 250 PHE A CA 1
ATOM 2047 C C . PHE A 1 250 ? 7.453 14.095 -6.712 1.00 81.19 250 PHE A C 1
ATOM 2049 O O . PHE A 1 250 ? 7.691 15.188 -6.195 1.00 81.19 250 PHE A O 1
ATOM 2056 N N . SER A 1 251 ? 8.428 13.279 -7.130 1.00 76.25 251 SER A N 1
ATOM 2057 C CA . SER A 1 251 ? 9.834 13.672 -7.031 1.00 76.25 251 SER A CA 1
ATOM 2058 C C . SER A 1 251 ? 10.185 14.819 -7.977 1.00 76.25 251 SER A C 1
ATOM 2060 O O . SER A 1 251 ? 10.822 15.771 -7.539 1.00 76.25 251 SER A O 1
ATOM 2062 N N . GLU A 1 252 ? 9.737 14.770 -9.234 1.00 72.94 252 GLU A N 1
ATOM 2063 C CA . GLU A 1 252 ? 10.039 15.800 -10.239 1.00 72.94 252 GLU A CA 1
ATOM 2064 C C . GLU A 1 252 ? 9.388 17.142 -9.890 1.00 72.94 252 GLU A C 1
ATOM 2066 O O . GLU A 1 252 ? 10.054 18.176 -9.908 1.00 72.94 252 GLU A O 1
ATOM 2071 N N . TYR A 1 253 ? 8.113 17.131 -9.478 1.00 63.62 253 TYR A N 1
ATOM 2072 C CA . TYR A 1 253 ? 7.405 18.353 -9.085 1.00 63.62 253 TYR A CA 1
ATOM 2073 C C . TYR A 1 253 ? 8.152 19.120 -7.985 1.00 63.62 253 TYR A C 1
ATOM 2075 O O . TYR A 1 253 ? 8.322 20.337 -8.067 1.00 63.62 253 TYR A O 1
ATOM 2083 N N . TYR A 1 254 ? 8.645 18.409 -6.968 1.00 58.25 254 TYR A N 1
ATOM 2084 C CA . TYR A 1 254 ? 9.344 19.038 -5.851 1.00 58.25 254 TYR A CA 1
ATOM 2085 C C . TYR A 1 254 ? 10.739 19.542 -6.245 1.00 58.25 254 TYR A C 1
ATOM 2087 O O . TYR A 1 254 ? 11.160 20.613 -5.807 1.00 58.25 254 TYR A O 1
ATOM 2095 N N . VAL A 1 255 ? 11.451 18.801 -7.097 1.00 59.88 255 VAL A N 1
ATOM 2096 C CA . VAL A 1 255 ? 12.762 19.220 -7.609 1.00 59.88 255 VAL A CA 1
ATOM 2097 C C . VAL A 1 255 ? 12.626 20.486 -8.453 1.00 59.88 255 VAL A C 1
ATOM 2099 O O . VAL A 1 255 ? 13.322 21.466 -8.186 1.00 59.88 255 VAL A O 1
ATOM 2102 N N . CYS A 1 256 ? 11.670 20.532 -9.384 1.00 57.38 256 CYS A N 1
ATOM 2103 C CA . CYS A 1 256 ? 11.397 21.731 -10.173 1.00 57.38 256 CYS A CA 1
ATOM 2104 C C . CYS A 1 256 ? 10.996 22.924 -9.290 1.00 57.38 256 CYS A C 1
ATOM 2106 O O . CYS A 1 256 ? 11.577 24.003 -9.432 1.00 57.38 256 CYS A O 1
ATOM 2108 N N . ALA A 1 257 ? 10.091 22.733 -8.324 1.00 55.69 257 ALA A N 1
ATOM 2109 C CA . ALA A 1 257 ? 9.659 23.798 -7.417 1.00 55.69 257 ALA A CA 1
ATOM 2110 C C . ALA A 1 257 ? 10.819 24.392 -6.592 1.00 55.69 257 ALA A C 1
ATOM 2112 O O . ALA A 1 257 ? 10.894 25.609 -6.425 1.00 55.69 257 ALA A O 1
ATOM 2113 N N . CYS A 1 258 ? 11.769 23.569 -6.131 1.00 51.56 258 CYS A N 1
ATOM 2114 C CA . CYS A 1 258 ? 12.954 24.046 -5.410 1.00 51.56 258 CYS A CA 1
ATOM 2115 C C . CYS A 1 258 ? 13.993 24.740 -6.307 1.00 51.56 258 CYS A C 1
ATOM 2117 O O . CYS A 1 258 ? 14.765 25.566 -5.820 1.00 51.56 258 CYS A O 1
ATOM 2119 N N . THR A 1 259 ? 14.035 24.438 -7.609 1.00 49.16 259 THR A N 1
ATOM 2120 C CA . THR A 1 259 ? 14.947 25.123 -8.546 1.00 49.16 259 THR A CA 1
ATOM 2121 C C . THR A 1 259 ? 14.455 26.508 -8.971 1.00 49.16 259 THR A C 1
ATOM 2123 O O . THR A 1 259 ? 15.263 27.337 -9.381 1.00 49.16 259 THR A O 1
ATOM 2126 N N . HIS A 1 260 ? 13.157 26.801 -8.853 1.00 44.78 260 HIS A N 1
ATOM 2127 C CA . HIS A 1 260 ? 12.580 28.094 -9.248 1.00 44.78 260 HIS A CA 1
ATOM 2128 C C . HIS A 1 260 ? 12.602 29.164 -8.141 1.00 44.78 260 HIS A C 1
ATOM 2130 O O . HIS A 1 260 ? 12.175 30.292 -8.368 1.00 44.78 260 HIS A O 1
ATOM 2136 N N . THR A 1 261 ? 13.163 28.868 -6.963 1.00 38.34 261 THR A N 1
ATOM 2137 C CA . THR A 1 261 ? 13.261 29.815 -5.833 1.00 38.34 261 THR A CA 1
ATOM 2138 C C . THR A 1 261 ? 14.575 30.607 -5.739 1.00 38.34 261 THR A C 1
ATOM 2140 O O . THR A 1 261 ? 14.820 31.257 -4.724 1.00 38.34 261 THR A O 1
ATOM 2143 N N . HIS A 1 262 ? 15.411 30.633 -6.782 1.00 31.06 262 HIS A N 1
ATOM 2144 C CA . HIS A 1 262 ? 16.561 31.545 -6.848 1.00 31.06 262 HIS A CA 1
ATOM 2145 C C . HIS A 1 262 ? 16.472 32.479 -8.062 1.00 31.06 262 HIS A C 1
ATOM 2147 O O . HIS A 1 262 ? 16.956 32.124 -9.138 1.00 31.06 262 HIS A O 1
ATOM 2153 N N . PRO A 1 263 ? 15.919 33.701 -7.921 1.00 35.03 263 PRO A N 1
ATOM 2154 C CA . PRO A 1 263 ? 16.221 34.746 -8.880 1.00 35.03 263 PRO A CA 1
ATOM 2155 C C . PRO A 1 263 ? 17.700 35.115 -8.715 1.00 35.03 263 PRO A C 1
ATOM 2157 O O . PRO A 1 263 ? 18.129 35.599 -7.667 1.00 35.03 263 PRO A O 1
ATOM 2160 N N . HIS A 1 264 ? 18.488 34.853 -9.758 1.00 32.53 264 HIS A N 1
ATOM 2161 C CA . HIS A 1 264 ? 19.800 35.458 -9.939 1.00 32.53 264 HIS A CA 1
ATOM 2162 C C . HIS A 1 264 ? 19.624 36.983 -9.939 1.00 32.53 264 HIS A C 1
ATOM 2164 O O . HIS A 1 264 ? 19.222 37.570 -10.941 1.00 32.53 264 HIS A O 1
ATOM 2170 N N . ILE A 1 265 ? 19.914 37.633 -8.811 1.00 32.34 265 ILE A N 1
ATOM 2171 C CA . ILE A 1 265 ? 20.162 39.074 -8.790 1.00 32.34 265 ILE A CA 1
ATOM 2172 C C . ILE A 1 265 ? 21.598 39.254 -9.276 1.00 32.34 265 ILE A C 1
ATOM 2174 O O . ILE A 1 265 ? 22.556 39.154 -8.510 1.00 32.34 265 ILE A O 1
ATOM 2178 N N . SER A 1 266 ? 21.740 39.460 -10.580 1.00 30.56 266 SER A N 1
ATOM 2179 C CA . SER A 1 266 ? 22.961 39.983 -11.181 1.00 30.56 266 SER A CA 1
ATOM 2180 C C . SER A 1 266 ? 23.071 41.453 -10.782 1.00 30.56 266 SER A C 1
ATOM 2182 O O . SER A 1 266 ? 22.338 42.293 -11.297 1.00 30.56 266 SER A O 1
ATOM 2184 N N . ILE A 1 267 ? 23.941 41.763 -9.824 1.00 34.66 267 ILE A N 1
ATOM 2185 C CA . ILE A 1 267 ? 24.333 43.144 -9.536 1.00 34.66 267 ILE A CA 1
ATOM 2186 C C . ILE A 1 267 ? 25.414 43.500 -10.560 1.00 34.66 267 ILE A C 1
ATOM 2188 O O . ILE A 1 267 ? 26.539 43.008 -10.464 1.00 34.66 267 ILE A O 1
ATOM 2192 N N . GLU A 1 268 ? 25.061 44.302 -11.565 1.00 32.69 268 GLU A N 1
ATOM 2193 C CA . GLU A 1 268 ? 26.047 44.965 -12.423 1.00 32.69 268 GLU A CA 1
ATOM 2194 C C . GLU A 1 268 ? 26.874 45.952 -11.580 1.00 32.69 268 GLU A C 1
ATOM 2196 O O . GLU A 1 268 ? 26.303 46.686 -10.767 1.00 32.69 268 GLU A O 1
ATOM 2201 N N . PRO A 1 269 ? 28.209 45.991 -11.731 1.00 36.03 269 PRO A N 1
ATOM 2202 C CA . PRO A 1 269 ? 29.021 46.994 -11.067 1.00 36.03 269 PRO A CA 1
ATOM 2203 C C . PRO A 1 269 ? 28.873 48.328 -11.804 1.00 36.03 269 PRO A C 1
ATOM 2205 O O . PRO A 1 269 ? 29.304 48.472 -12.945 1.00 36.03 269 PRO A O 1
ATOM 2208 N N . THR A 1 270 ? 28.270 49.310 -11.139 1.00 36.34 270 THR A N 1
ATOM 2209 C CA . THR A 1 270 ? 28.253 50.700 -11.597 1.00 36.34 270 THR A CA 1
ATOM 2210 C C . THR A 1 270 ? 29.675 51.258 -11.561 1.00 36.34 270 THR A C 1
ATOM 2212 O O . THR A 1 270 ? 30.307 51.285 -10.504 1.00 36.34 270 THR A O 1
ATOM 2215 N N . GLU A 1 271 ? 30.172 51.683 -12.721 1.00 36.16 271 GLU A N 1
ATOM 2216 C CA . GLU A 1 271 ? 31.423 52.428 -12.873 1.00 36.16 271 GLU A CA 1
ATOM 2217 C C . GLU A 1 271 ? 31.396 53.726 -12.043 1.00 36.16 271 GLU A C 1
ATOM 2219 O O . GLU A 1 271 ? 30.395 54.450 -12.033 1.00 36.16 271 GLU A O 1
ATOM 2224 N N . VAL A 1 272 ? 32.516 54.019 -11.372 1.00 40.88 272 VAL A N 1
ATOM 2225 C CA . VAL A 1 272 ? 32.900 55.349 -10.867 1.00 40.88 272 VAL A CA 1
ATOM 2226 C C . VAL A 1 272 ? 34.320 55.627 -11.329 1.00 40.88 272 VAL A C 1
ATOM 2228 O O . VAL A 1 272 ? 35.166 54.721 -11.150 1.00 40.88 272 VAL A O 1
#

InterPro domains:
  IPR000536 Nuclear hormone receptor, ligand-binding domain [PF00104] (105-250)
  IPR000536 Nuclear hormone receptor, ligand-binding domain [PS51843] (84-272)
  IPR035500 Nuclear hormone receptor-like domain superfamily [G3DSA:1.10.565.10] (114-265)
  IPR035500 Nuclear hormone receptor-like domain superfamily [SSF48508] (99-253)

Sequence (272 aa):
MSVVRSTQMLKESTRQRRRSADRCSLVSDVHASSSDGSEDMLCHETSTESALAYERLQPRIFGSTVDVLPHYVQLEIALSNRRKIMYTDVKMKDFYTDTCQVPYDVSQLRQFDYRHSHGFVRHDFIMLYDFCNGFMNFDRLSRAEKNIFFRYACAVDCLITSAYYTYHLGRAHNRMVMFNAEYVPMEPMPIKGNEPGAEALFETKADHEKYKSLMPTKIRQWTNMCLPFCELHASFEEYALLKALTIWHFSEYYVCACTHTHPHISIEPTEV

Organism: NCBI:txid53326